Protein AF-A0A6I1HUM1-F1 (afdb_monomer_lite)

Sequence (340 aa):
MNDEQGTPDDSACMDAAPMAGQDLVAQSPRPAIAEVAPMRALSADASNQGGIAAPAARGWQASDKSLIYAFGKIGYDFGTQARMDSFFQLMGPDHSPFNTEQLLDFLAKREAETRMLIWTLNVDLTPVYALEPGEPFSRDTYALLIGALEGQVRGEGDAGYIARVAIPGYLTGKKVRLYSGQVVPVVSVPARAIYYCDVNQIIEGAVKAVAANQAAQQVDKLRIGLRECLNRIYCSVCNLGMWSSDRATNFVAINAAQIVTALTQDLLAGSSGGIRQLAQIAVEKSSFCRVDSDCWDVKLAFFDPENHRRPMRIVCYTIDVSNVMPVTIGEPKSWEANIF

InterPro domains:
  IPR040483 PatG domain [PF18047] (68-171)
  IPR040636 PatG, C-terminal [PF18065] (220-335)

Foldseek 3Di:
DDDDDDDDDDDDDDDDDDDDDDDDDDDDDDDDDDDDDDDDDDDDDDDDDDDPDDPDPPDPDPDPWQKFKAKAAKDWFQQDPVSLVVCPVQLDVVDHCVPLVSVLVSCVVPVVNLVNIQIFGDDPNHGAETEAEDPDPRVLQSVLSSLRSVLCVDDLPDQSHFVMKIFQFTFPVDWGQGPVRDIHTYTHGYNVGIDTDRLPCLLVVLLVLPVVPDDPVLSVLSSVQSSQQLVVLVVPQGDRRRDLQNVQSSVCSVCSSVVSNVCVVVQDPPPPAHGWHWDDKDWAFDPDDDVQWGKIKIKTWTAGPVDNPFFIKIKIWMWTPSDSHIDTDDDIDIDGHNDD

pLDDT: mean 78.12, std 22.89, range [25.55, 98.31]

Secondary structure (DSSP, 8-state):
--------------------------PPPPPPPPP-PPPPPPP---------PPP--TT-------EEEEEEEEEEE--SHHHHHHHHHHH-TT--TTSHHHHHHHHTT-HHHHHHSEEEEEETTEEEEEEEEPTT-HHHHHHHHHHHHHHHHS-TTSTT---EEEEEEEEEEEEEE-TTS-EEEEEEE-TT--EEE-HHHHHHHHHHHHGGGS-HHHHHHHHHHHHHHHHHHHHHH-----SHHHHHHHHHHHHHHHHHHHHHHHHB-GGGS-B-EEEEEEEEE-S---TT--EEEEEEEEE-SS-TTSPEEEEEEEEE-SSSS-EEEEEEEEEEES--

Structure (mmCIF, N/CA/C/O backbone):
data_AF-A0A6I1HUM1-F1
#
_entry.id   AF-A0A6I1HUM1-F1
#
loop_
_atom_site.group_PDB
_atom_site.id
_atom_site.type_symbol
_atom_site.label_atom_id
_atom_site.label_alt_id
_atom_site.label_comp_id
_atom_site.label_asym_id
_atom_site.label_entity_id
_atom_site.label_seq_id
_atom_site.pdbx_PDB_ins_code
_atom_site.Cartn_x
_atom_site.Cartn_y
_atom_site.Cartn_z
_atom_site.occupancy
_atom_site.B_iso_or_equiv
_atom_site.auth_seq_id
_atom_site.auth_comp_id
_atom_site.auth_asym_id
_atom_site.auth_atom_id
_atom_site.pdbx_PDB_model_num
ATOM 1 N N . MET A 1 1 ? 67.224 13.375 22.388 1.00 37.66 1 MET A N 1
ATOM 2 C CA . MET A 1 1 ? 68.062 13.358 23.603 1.00 37.66 1 MET A CA 1
ATOM 3 C C . MET A 1 1 ? 67.464 12.306 24.517 1.00 37.66 1 MET A C 1
ATOM 5 O O . MET A 1 1 ? 66.645 12.644 25.356 1.00 37.66 1 MET A O 1
ATOM 9 N N . ASN A 1 2 ? 67.524 11.045 24.084 1.00 35.34 2 ASN A N 1
ATOM 10 C CA . ASN A 1 2 ? 68.672 10.110 24.142 1.00 35.34 2 ASN A CA 1
ATOM 11 C C . ASN A 1 2 ? 68.628 9.419 25.512 1.00 35.34 2 ASN A C 1
ATOM 13 O O . ASN A 1 2 ? 68.734 10.109 26.520 1.00 35.34 2 ASN A O 1
ATOM 17 N N . ASP A 1 3 ? 68.181 8.162 25.577 1.00 36.75 3 ASP A N 1
ATOM 18 C CA . ASP A 1 3 ? 68.961 6.909 25.372 1.00 36.75 3 ASP A CA 1
ATOM 19 C C . ASP A 1 3 ? 69.268 6.341 26.779 1.00 36.75 3 ASP A C 1
ATOM 21 O O . ASP A 1 3 ? 69.488 7.118 27.699 1.00 36.75 3 ASP A O 1
ATOM 25 N N . GLU A 1 4 ? 69.257 5.049 27.112 1.00 38.19 4 GLU A N 1
ATOM 26 C CA . GLU A 1 4 ? 69.244 3.802 26.348 1.00 38.19 4 GLU A CA 1
ATOM 27 C C . GLU A 1 4 ? 68.968 2.618 27.315 1.00 38.19 4 GLU A C 1
ATOM 29 O O . GLU A 1 4 ? 69.397 2.640 28.465 1.00 38.19 4 GLU A O 1
ATOM 34 N N . GLN A 1 5 ? 68.283 1.597 26.783 1.00 36.09 5 GLN A N 1
ATOM 35 C CA . GLN A 1 5 ? 68.540 0.140 26.861 1.00 36.09 5 GLN A CA 1
ATOM 36 C C . GLN A 1 5 ? 68.641 -0.660 28.179 1.00 36.09 5 GLN A C 1
ATOM 38 O O . GLN A 1 5 ? 69.384 -0.351 29.105 1.00 36.09 5 GLN A O 1
ATOM 43 N N . GLY A 1 6 ? 68.015 -1.849 28.126 1.00 31.94 6 GLY A N 1
ATOM 44 C CA . GLY A 1 6 ? 68.428 -3.032 28.887 1.00 31.94 6 GLY A CA 1
ATOM 45 C C . GLY A 1 6 ? 67.438 -4.209 28.849 1.00 31.94 6 GLY A C 1
ATOM 46 O O . GLY A 1 6 ? 66.691 -4.393 29.802 1.00 31.94 6 GLY A O 1
ATOM 47 N N . THR A 1 7 ? 67.451 -5.020 27.783 1.00 35.38 7 THR A N 1
ATOM 48 C CA . THR A 1 7 ? 66.971 -6.430 27.753 1.00 35.38 7 THR A CA 1
ATOM 49 C C . THR A 1 7 ? 68.170 -7.389 27.809 1.00 35.38 7 THR A C 1
ATOM 51 O O . THR A 1 7 ? 69.259 -6.993 27.387 1.00 35.38 7 THR A O 1
ATOM 54 N N . PRO A 1 8 ? 68.007 -8.616 28.342 1.00 47.59 8 PRO A N 1
ATOM 55 C CA . PRO A 1 8 ? 67.915 -9.831 27.495 1.00 47.59 8 PRO A CA 1
ATOM 56 C C . PRO A 1 8 ? 66.855 -10.837 28.026 1.00 47.59 8 PRO A C 1
ATOM 58 O O . PRO A 1 8 ? 66.554 -10.839 29.215 1.00 47.59 8 PRO A O 1
ATOM 61 N N . ASP A 1 9 ?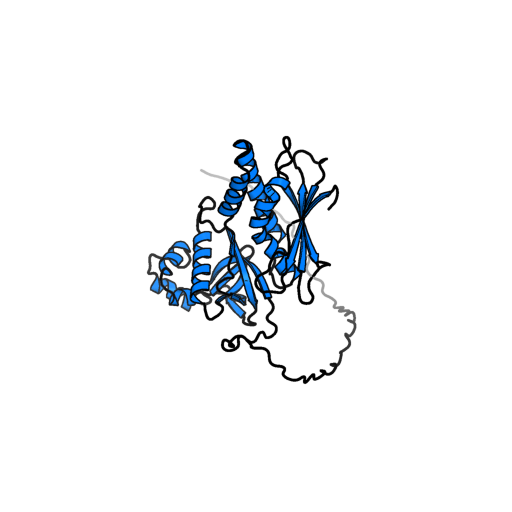 66.045 -11.508 27.200 1.00 33.06 9 ASP A N 1
ATOM 62 C CA . ASP A 1 9 ? 66.277 -12.706 26.354 1.00 33.06 9 ASP A CA 1
ATOM 63 C C . ASP A 1 9 ? 66.455 -14.018 27.155 1.00 33.06 9 ASP A C 1
ATOM 65 O O . ASP A 1 9 ? 67.435 -14.156 27.880 1.00 33.06 9 ASP A O 1
ATOM 69 N N . ASP A 1 10 ? 65.471 -14.936 27.100 1.00 31.27 10 ASP A N 1
ATOM 70 C CA . ASP A 1 10 ? 65.628 -16.261 26.459 1.00 31.27 10 ASP A CA 1
ATOM 71 C C . ASP A 1 10 ? 64.439 -17.237 26.674 1.00 31.27 10 ASP A C 1
ATOM 73 O O . ASP A 1 10 ? 64.007 -17.519 27.791 1.00 31.27 10 ASP A O 1
ATOM 77 N N . SER A 1 11 ? 63.996 -17.805 25.545 1.00 31.62 11 SER A N 1
ATOM 78 C CA . SER A 1 11 ? 63.707 -19.229 25.284 1.00 31.62 11 SER A CA 1
ATOM 79 C C . SER A 1 11 ? 62.694 -20.036 26.126 1.00 31.62 11 SER A C 1
ATOM 81 O O . SER A 1 11 ? 62.975 -20.474 27.238 1.00 31.62 11 SER A O 1
ATOM 83 N N . ALA A 1 12 ? 61.582 -20.425 25.479 1.00 32.66 12 ALA A N 1
ATOM 84 C CA . ALA A 1 12 ? 61.166 -21.836 25.395 1.00 32.66 12 ALA A CA 1
ATOM 85 C C . ALA A 1 12 ? 60.153 -22.052 24.251 1.00 32.66 12 ALA A C 1
ATOM 87 O O . ALA A 1 12 ? 58.967 -21.744 24.358 1.00 32.66 12 ALA A O 1
ATOM 88 N N . CYS A 1 13 ? 60.657 -22.617 23.157 1.00 25.55 13 CYS A N 1
ATOM 89 C CA . CYS A 1 13 ? 59.906 -23.244 22.077 1.00 25.55 13 CYS A CA 1
ATOM 90 C C . CYS A 1 13 ? 59.787 -24.742 22.411 1.00 25.55 13 CYS A C 1
ATOM 92 O O . CYS A 1 13 ? 60.809 -25.353 22.722 1.00 25.55 13 CYS A O 1
ATOM 94 N N . MET A 1 14 ? 58.596 -25.347 22.344 1.00 31.80 14 MET A N 1
ATOM 95 C CA . MET A 1 14 ? 58.479 -26.797 22.149 1.00 31.80 14 MET A CA 1
ATOM 96 C C . MET A 1 14 ? 57.319 -27.148 21.218 1.00 31.80 14 MET A C 1
ATOM 98 O O . MET A 1 14 ? 56.162 -26.799 21.443 1.00 31.80 14 MET A O 1
ATOM 102 N N . ASP A 1 15 ? 57.734 -27.851 20.172 1.00 28.59 15 ASP A N 1
ATOM 103 C CA . ASP A 1 15 ? 57.022 -28.483 19.077 1.00 28.59 15 ASP A CA 1
ATOM 104 C C . ASP A 1 15 ? 55.861 -29.399 19.479 1.00 28.59 15 ASP A C 1
ATOM 106 O O . ASP A 1 15 ? 55.945 -30.157 20.444 1.00 28.59 15 ASP A O 1
ATOM 110 N N . ALA A 1 16 ? 54.851 -29.465 18.607 1.00 30.25 16 ALA A N 1
ATOM 111 C CA . ALA A 1 16 ? 54.170 -30.723 18.310 1.00 30.25 16 ALA A CA 1
ATOM 112 C C . ALA A 1 16 ? 53.575 -30.693 16.890 1.00 30.25 16 ALA A C 1
ATOM 114 O O . ALA A 1 16 ? 52.629 -29.961 16.603 1.00 30.25 16 ALA A O 1
ATOM 115 N N . ALA A 1 17 ? 54.124 -31.529 16.012 1.00 32.84 17 ALA A N 1
ATOM 116 C CA . ALA A 1 17 ? 53.533 -31.951 14.742 1.00 32.84 17 ALA A CA 1
ATOM 117 C C . ALA A 1 17 ? 53.381 -33.497 14.758 1.00 32.84 17 ALA A C 1
ATOM 119 O O . ALA A 1 17 ? 53.735 -34.132 15.750 1.00 32.84 17 ALA A O 1
ATOM 120 N N . PRO A 1 18 ? 52.870 -34.137 13.693 1.00 40.59 18 PRO A N 1
ATOM 121 C CA . PRO A 1 18 ? 51.470 -34.508 13.499 1.00 40.59 18 PRO A CA 1
ATOM 122 C C . PRO A 1 18 ? 51.253 -36.035 13.581 1.00 40.59 18 PRO A C 1
ATOM 124 O O . PRO A 1 18 ? 52.189 -36.810 13.413 1.00 40.59 18 PRO A O 1
ATOM 127 N N . MET A 1 19 ? 50.008 -36.495 13.754 1.00 31.12 19 MET A N 1
ATOM 128 C CA . MET A 1 19 ? 49.654 -37.911 13.564 1.00 31.12 19 MET A CA 1
ATOM 129 C C . MET A 1 19 ? 48.380 -38.049 12.728 1.00 31.12 19 MET A C 1
ATOM 131 O O . MET A 1 19 ? 47.350 -37.446 13.016 1.00 31.12 19 MET A O 1
ATOM 135 N N . ALA A 1 20 ? 48.510 -38.839 11.665 1.00 29.61 20 ALA A N 1
ATOM 136 C CA . ALA A 1 20 ? 47.500 -39.186 10.679 1.00 29.61 20 ALA A CA 1
ATOM 137 C C . ALA A 1 20 ? 46.747 -40.480 11.046 1.00 29.61 20 ALA A C 1
ATOM 139 O O . ALA A 1 20 ? 47.281 -41.335 11.751 1.00 29.61 20 ALA A O 1
ATOM 140 N N . GLY A 1 21 ? 45.556 -40.645 10.453 1.00 27.84 21 GLY A N 1
ATOM 141 C CA . GLY A 1 21 ? 44.756 -41.880 10.417 1.00 27.84 21 GLY A CA 1
ATOM 142 C C . GLY A 1 21 ? 43.505 -41.804 11.306 1.00 27.84 21 GLY A C 1
ATOM 143 O O . GLY A 1 21 ? 43.602 -41.381 12.446 1.00 27.84 21 GLY A O 1
ATOM 144 N N . GLN A 1 22 ? 42.291 -42.176 10.899 1.00 33.12 22 GLN A N 1
ATOM 145 C CA . GLN A 1 22 ? 41.809 -42.936 9.744 1.00 33.12 22 GLN A CA 1
ATOM 146 C C . GLN A 1 22 ? 40.339 -42.568 9.459 1.00 33.12 22 GLN A C 1
ATOM 148 O O . GLN A 1 22 ? 39.583 -42.224 10.368 1.00 33.12 22 GLN A O 1
ATOM 153 N N . ASP A 1 23 ? 39.958 -42.695 8.188 1.00 31.34 23 ASP A N 1
ATOM 154 C CA . ASP A 1 23 ? 38.595 -42.652 7.660 1.00 31.34 23 ASP A CA 1
ATOM 155 C C . ASP A 1 23 ? 37.667 -43.692 8.300 1.00 31.34 23 ASP A C 1
ATOM 157 O O . ASP A 1 23 ? 37.964 -44.883 8.254 1.00 31.34 23 ASP A O 1
ATOM 161 N N . LEU A 1 24 ? 36.482 -43.271 8.757 1.00 32.25 24 LEU A N 1
ATOM 162 C CA . LEU A 1 24 ? 35.293 -44.128 8.831 1.00 32.25 24 LEU A CA 1
ATOM 163 C C . LEU A 1 24 ? 34.036 -43.301 8.530 1.00 32.25 24 LEU A C 1
ATOM 165 O O . LEU A 1 24 ? 33.424 -42.679 9.397 1.00 32.25 24 LEU A O 1
ATOM 169 N N . VAL A 1 25 ? 33.653 -43.316 7.255 1.00 30.48 25 VAL A N 1
ATOM 170 C CA . VAL A 1 25 ? 32.355 -42.860 6.755 1.00 30.48 25 VAL A CA 1
ATOM 171 C C . VAL A 1 25 ? 31.321 -43.953 7.049 1.00 30.48 25 VAL A C 1
ATOM 173 O O . VAL A 1 25 ? 31.338 -45.004 6.414 1.00 30.48 25 VAL A O 1
ATOM 176 N N . ALA A 1 26 ? 30.397 -43.707 7.979 1.00 31.34 26 ALA A N 1
ATOM 177 C CA . ALA A 1 26 ? 29.195 -44.522 8.158 1.00 31.34 26 ALA A CA 1
ATOM 178 C C . ALA A 1 26 ? 27.973 -43.716 7.692 1.00 31.34 26 ALA A C 1
ATOM 180 O O . ALA A 1 26 ? 27.516 -42.793 8.365 1.00 31.34 26 ALA A O 1
ATOM 181 N N . GLN A 1 27 ? 27.481 -44.040 6.495 1.00 34.25 27 GLN A N 1
ATOM 182 C CA . GLN A 1 27 ? 26.267 -43.469 5.911 1.00 34.25 27 GLN A CA 1
ATOM 183 C C . GLN A 1 27 ? 25.037 -44.189 6.476 1.00 34.25 27 GLN A C 1
ATOM 185 O O . GLN A 1 27 ? 24.870 -45.392 6.287 1.00 34.25 27 GLN A O 1
ATOM 190 N N . SER A 1 28 ? 24.159 -43.442 7.142 1.00 36.28 28 SER A N 1
ATOM 191 C CA . SER A 1 28 ? 22.829 -43.910 7.542 1.00 36.28 28 SER A CA 1
ATOM 192 C C . SER A 1 28 ? 21.870 -43.904 6.337 1.00 36.28 28 SER A C 1
ATOM 194 O O . SER A 1 28 ? 21.852 -42.920 5.591 1.00 36.28 28 SER A O 1
ATOM 196 N N . PRO A 1 29 ? 21.040 -44.943 6.129 1.00 35.28 29 PRO A N 1
ATOM 197 C CA . PRO A 1 29 ? 20.129 -44.995 4.988 1.00 35.28 29 PRO A CA 1
ATOM 198 C C . PRO A 1 29 ? 18.909 -44.076 5.176 1.00 35.28 29 PRO A C 1
ATOM 200 O O . PRO A 1 29 ? 18.203 -44.144 6.182 1.00 35.28 29 PRO A O 1
ATOM 203 N N . ARG A 1 30 ? 18.648 -43.224 4.173 1.00 31.55 30 ARG A N 1
ATOM 204 C CA . ARG A 1 30 ? 17.402 -42.450 4.020 1.00 31.55 30 ARG A CA 1
ATOM 205 C C . ARG A 1 30 ? 16.253 -43.361 3.550 1.00 31.55 30 ARG A C 1
ATOM 207 O O . ARG A 1 30 ? 16.484 -44.193 2.674 1.00 31.55 30 ARG A O 1
ATOM 214 N N . PRO A 1 31 ? 15.018 -43.176 4.051 1.00 33.19 31 PRO A N 1
ATOM 215 C CA . PRO A 1 31 ? 13.849 -43.913 3.579 1.00 33.19 31 PRO A CA 1
ATOM 216 C C . PRO A 1 31 ? 13.388 -43.428 2.194 1.00 33.19 31 PRO A C 1
ATOM 218 O O . PRO A 1 31 ? 13.396 -42.231 1.902 1.00 33.19 31 PRO A O 1
ATOM 221 N N . ALA A 1 32 ? 12.989 -44.382 1.350 1.00 31.69 32 ALA A N 1
ATOM 222 C CA . ALA A 1 32 ? 12.491 -44.164 -0.004 1.00 31.69 32 ALA A CA 1
ATOM 223 C C . ALA A 1 32 ? 11.090 -43.525 0.002 1.00 31.69 32 ALA A C 1
ATOM 225 O O . ALA A 1 32 ? 10.186 -43.995 0.691 1.00 31.69 32 ALA A O 1
ATOM 226 N N . ILE A 1 33 ? 10.917 -42.460 -0.786 1.00 33.97 33 ILE A N 1
ATOM 227 C CA . ILE A 1 33 ? 9.630 -41.802 -1.040 1.00 33.97 33 ILE A CA 1
ATOM 228 C C . ILE A 1 33 ? 8.964 -42.515 -2.222 1.00 33.97 33 ILE A C 1
ATOM 230 O O . ILE A 1 33 ? 9.576 -42.669 -3.276 1.00 33.97 33 ILE A O 1
ATOM 234 N N . ALA A 1 34 ? 7.726 -42.964 -2.017 1.00 31.77 34 ALA A N 1
ATOM 235 C CA . ALA A 1 34 ? 6.911 -43.654 -3.009 1.00 31.77 34 ALA A CA 1
ATOM 236 C C . ALA A 1 34 ? 6.429 -42.707 -4.123 1.00 31.77 34 ALA A C 1
ATOM 238 O O . ALA A 1 34 ? 5.965 -41.597 -3.865 1.00 31.77 34 ALA A O 1
ATOM 239 N N . GLU A 1 35 ? 6.524 -43.186 -5.359 1.00 27.30 35 GLU A N 1
ATOM 240 C CA . GLU A 1 35 ? 6.099 -42.528 -6.593 1.00 27.30 35 GLU A CA 1
ATOM 241 C C . GLU A 1 35 ? 4.576 -42.695 -6.777 1.00 27.30 35 GLU A C 1
ATOM 243 O O . GLU A 1 35 ? 4.064 -43.815 -6.806 1.00 27.30 35 GLU A O 1
ATOM 248 N N . VAL A 1 36 ? 3.832 -41.586 -6.862 1.00 32.28 36 VAL A N 1
ATOM 249 C CA . VAL A 1 36 ? 2.374 -41.583 -7.082 1.00 32.28 36 VAL A CA 1
ATOM 250 C C . VAL A 1 36 ? 2.094 -41.336 -8.566 1.00 32.28 36 VAL A C 1
ATOM 252 O O . VAL A 1 36 ? 2.392 -40.266 -9.093 1.00 32.28 36 VAL A O 1
ATOM 255 N N . ALA A 1 37 ? 1.514 -42.333 -9.235 1.00 31.62 37 ALA A N 1
ATOM 256 C CA . ALA A 1 37 ? 1.055 -42.253 -10.622 1.00 31.62 37 ALA A CA 1
ATOM 257 C C . ALA A 1 37 ? -0.212 -41.369 -10.771 1.00 31.62 37 ALA A C 1
ATOM 259 O O . ALA A 1 37 ? -1.001 -41.264 -9.828 1.00 31.62 37 ALA A O 1
ATOM 260 N N . PRO A 1 38 ? -0.447 -40.742 -11.944 1.00 29.78 38 PRO A N 1
ATOM 261 C CA . PRO A 1 38 ? -1.446 -39.686 -12.103 1.00 29.78 38 PRO A CA 1
ATOM 262 C C . PRO A 1 38 ? -2.869 -40.231 -12.282 1.00 29.78 38 PRO A C 1
ATOM 264 O O . PRO A 1 38 ? -3.110 -41.160 -13.056 1.00 29.78 38 PRO A O 1
ATOM 267 N N . MET A 1 39 ? -3.838 -39.598 -11.614 1.00 27.72 39 MET A N 1
ATOM 268 C CA . MET A 1 39 ? -5.262 -39.881 -11.788 1.00 27.72 39 MET A CA 1
ATOM 269 C C . MET A 1 39 ? -5.853 -38.984 -12.889 1.00 27.72 39 MET A C 1
ATOM 271 O O . MET A 1 39 ? -5.669 -37.770 -12.911 1.00 27.72 39 MET A O 1
ATOM 275 N N . ARG A 1 40 ? -6.518 -39.646 -13.837 1.00 26.38 40 ARG A N 1
ATOM 276 C CA . ARG A 1 40 ? -7.121 -39.153 -15.085 1.00 26.38 40 ARG A CA 1
ATOM 277 C C . ARG A 1 40 ? -8.080 -37.967 -14.889 1.00 26.38 40 ARG A C 1
ATOM 279 O O . ARG A 1 40 ? -8.936 -37.999 -14.011 1.00 26.38 40 ARG A O 1
ATOM 286 N N . ALA A 1 41 ? -7.989 -36.992 -15.795 1.00 26.66 41 ALA A N 1
ATOM 287 C CA . ALA A 1 41 ? -8.925 -35.879 -15.933 1.00 26.66 41 ALA A CA 1
ATOM 288 C C . ALA A 1 41 ? -10.320 -36.355 -16.381 1.00 26.66 41 ALA A C 1
ATOM 290 O O . ALA A 1 41 ? -10.444 -37.122 -17.338 1.00 26.66 41 ALA A O 1
ATOM 291 N N . LEU A 1 42 ? -11.360 -35.867 -15.702 1.00 28.92 42 LEU A N 1
ATOM 292 C CA . LEU A 1 42 ? -12.751 -35.958 -16.138 1.00 28.92 42 LEU A CA 1
ATOM 293 C C . LEU A 1 42 ? -13.045 -34.797 -17.094 1.00 28.92 42 LEU A C 1
ATOM 295 O O . LEU A 1 42 ? -12.951 -33.630 -16.721 1.00 28.92 42 LEU A O 1
ATOM 299 N N . SER A 1 43 ? -13.387 -35.138 -18.332 1.00 28.78 43 SER A N 1
ATOM 300 C CA . SER A 1 43 ? -13.935 -34.222 -19.329 1.00 28.78 43 SER A CA 1
ATOM 301 C C . SER A 1 43 ? -15.376 -33.867 -18.959 1.00 28.78 43 SER A C 1
ATOM 303 O O . SER A 1 43 ? -16.194 -34.766 -18.768 1.00 28.78 43 SER A O 1
ATOM 305 N N . ALA A 1 44 ? -15.695 -32.575 -18.895 1.00 32.22 44 ALA A N 1
ATOM 306 C CA . ALA A 1 44 ? -17.067 -32.088 -18.834 1.00 32.22 44 ALA A CA 1
ATOM 307 C C . ALA A 1 44 ? -17.304 -31.128 -20.006 1.00 32.22 44 ALA A C 1
ATOM 309 O O . ALA A 1 44 ? -16.934 -29.957 -19.956 1.00 32.22 44 ALA A O 1
ATOM 310 N N . ASP A 1 45 ? -17.912 -31.661 -21.064 1.00 31.92 45 ASP A N 1
ATOM 311 C CA . ASP A 1 45 ? -18.687 -30.881 -22.023 1.00 31.92 45 ASP A CA 1
ATOM 312 C C . ASP A 1 45 ? -20.025 -30.512 -21.371 1.00 31.92 45 ASP A C 1
ATOM 314 O O . ASP A 1 45 ? -20.755 -31.397 -20.921 1.00 31.92 45 ASP A O 1
ATOM 318 N N . ALA A 1 46 ? -20.376 -29.224 -21.356 1.00 33.53 46 ALA A N 1
ATOM 319 C CA . ALA A 1 46 ? -21.751 -28.778 -21.134 1.00 33.53 46 ALA A CA 1
ATOM 320 C C . ALA A 1 46 ? -22.007 -27.386 -21.741 1.00 33.53 46 ALA A C 1
ATOM 322 O O . ALA A 1 46 ? -21.748 -26.346 -21.144 1.00 33.53 46 ALA A O 1
ATOM 323 N N . SER A 1 47 ? -22.528 -27.413 -22.968 1.00 34.16 47 SER A N 1
ATOM 324 C CA . SER A 1 47 ? -23.673 -26.631 -23.464 1.00 34.16 47 SER A CA 1
ATOM 325 C C . SER A 1 47 ? -23.912 -25.197 -22.949 1.00 34.16 47 SER A C 1
ATOM 327 O O . SER A 1 47 ? -24.523 -24.963 -21.910 1.00 34.16 47 SER A O 1
ATOM 329 N N . ASN A 1 48 ? -23.569 -24.263 -23.831 1.00 37.38 48 ASN A N 1
ATOM 330 C CA . ASN A 1 48 ? -24.263 -23.030 -24.217 1.00 37.38 48 ASN A CA 1
ATOM 331 C C . ASN A 1 48 ? -25.697 -22.810 -23.652 1.00 37.38 48 ASN A C 1
ATOM 333 O O . ASN A 1 48 ? -26.639 -23.479 -24.080 1.00 37.38 48 ASN A O 1
ATOM 337 N N . GLN A 1 49 ? -25.887 -21.789 -22.804 1.00 38.50 49 GLN A N 1
ATOM 338 C CA . GLN A 1 49 ? -27.163 -21.069 -22.654 1.00 38.50 49 GLN A CA 1
ATOM 339 C C . GLN A 1 49 ? -26.913 -19.558 -22.564 1.00 38.50 49 GLN A C 1
ATOM 341 O O . GLN A 1 49 ? -26.080 -19.085 -21.793 1.00 38.50 49 GLN A O 1
ATOM 346 N N . GLY A 1 50 ? -27.620 -18.820 -23.423 1.00 39.75 50 GLY A N 1
ATOM 347 C CA . GLY A 1 50 ? -27.432 -17.401 -23.689 1.00 39.75 50 GLY A CA 1
ATOM 348 C C . GLY A 1 50 ? -27.799 -16.489 -22.521 1.00 39.75 50 GLY A C 1
ATOM 349 O O . GLY A 1 50 ? -28.960 -16.379 -22.140 1.00 39.75 50 GLY A O 1
ATOM 350 N N . GLY A 1 51 ? -26.798 -15.758 -22.039 1.00 34.22 51 GLY A N 1
ATOM 351 C CA . GLY A 1 51 ? -26.954 -14.466 -21.381 1.00 34.22 51 GLY A CA 1
ATOM 352 C C . GLY A 1 51 ? -26.306 -13.390 -22.251 1.00 34.22 51 GLY A C 1
ATOM 353 O O . GLY A 1 51 ? -25.329 -13.661 -22.950 1.00 34.22 51 GLY A O 1
ATOM 354 N N . ILE A 1 52 ? -26.848 -12.171 -22.237 1.00 36.00 52 ILE A N 1
ATOM 355 C CA . ILE A 1 52 ? -26.227 -11.011 -22.887 1.00 36.00 52 ILE A CA 1
ATOM 356 C C . ILE A 1 52 ? -24.906 -10.735 -22.154 1.00 36.00 52 ILE A C 1
ATOM 358 O O . ILE A 1 52 ? -24.890 -10.108 -21.097 1.00 36.00 52 ILE A O 1
ATOM 362 N N . ALA A 1 53 ? -23.802 -11.259 -22.682 1.00 42.19 53 ALA A N 1
ATOM 363 C CA . ALA A 1 53 ? -22.468 -10.958 -22.192 1.00 42.19 53 ALA A CA 1
ATOM 364 C C . ALA A 1 53 ? -22.118 -9.510 -22.559 1.00 42.19 53 ALA A C 1
ATOM 366 O O . ALA A 1 53 ? -22.339 -9.075 -23.692 1.00 42.19 53 ALA A O 1
ATOM 367 N N . ALA A 1 54 ? -21.558 -8.770 -21.597 1.00 38.59 54 ALA A N 1
ATOM 368 C CA . ALA A 1 54 ? -20.906 -7.492 -21.860 1.00 38.59 54 ALA A CA 1
ATOM 369 C C . ALA A 1 54 ? -19.934 -7.650 -23.046 1.00 38.59 54 ALA A C 1
ATOM 371 O O . ALA A 1 54 ? -19.318 -8.715 -23.168 1.00 38.59 54 ALA A O 1
ATOM 372 N N . PRO A 1 55 ? -19.792 -6.643 -23.930 1.00 37.88 55 PRO A N 1
ATOM 373 C CA . PRO A 1 55 ? -18.933 -6.774 -25.096 1.00 37.88 55 PRO A CA 1
ATOM 374 C C . PRO A 1 55 ? -17.533 -7.140 -24.616 1.00 37.88 55 PRO A C 1
ATOM 376 O O . PRO A 1 55 ? -16.911 -6.398 -23.855 1.00 37.88 55 PRO A O 1
ATOM 379 N N . ALA A 1 56 ? -17.080 -8.326 -25.022 1.00 41.38 56 ALA A N 1
ATOM 380 C CA . ALA A 1 56 ? -15.774 -8.843 -24.681 1.00 41.38 56 ALA A CA 1
ATOM 381 C C . ALA A 1 56 ? -14.722 -7.862 -25.209 1.00 41.38 56 ALA A C 1
ATOM 383 O O . ALA A 1 56 ? -14.390 -7.854 -26.397 1.00 41.38 56 ALA A O 1
ATOM 384 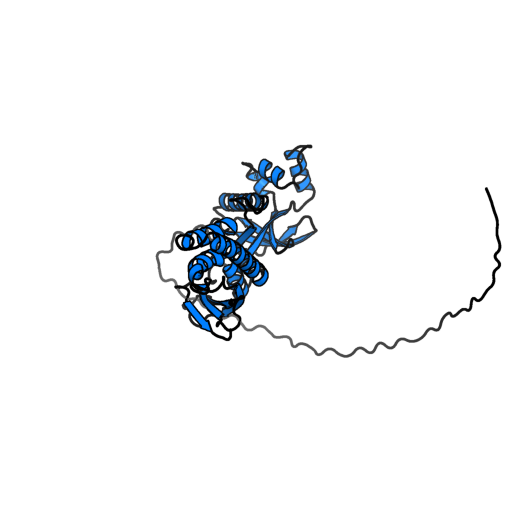N N . ALA A 1 57 ? -14.194 -7.021 -24.318 1.00 38.94 57 ALA A N 1
ATOM 385 C CA . ALA A 1 57 ? -12.884 -6.432 -24.515 1.00 38.94 57 ALA A CA 1
ATOM 386 C C . ALA A 1 57 ? -11.947 -7.596 -24.854 1.00 38.94 57 ALA A C 1
ATOM 388 O O . ALA A 1 57 ? -11.983 -8.620 -24.167 1.00 38.94 57 ALA A O 1
ATOM 389 N N . ARG A 1 58 ? -11.199 -7.478 -25.963 1.00 38.06 58 ARG A N 1
ATOM 390 C CA . ARG A 1 58 ? -10.324 -8.544 -26.475 1.00 38.06 58 ARG A CA 1
ATOM 391 C C . ARG A 1 58 ? -9.614 -9.231 -25.312 1.00 38.06 58 ARG A C 1
ATOM 393 O O . ARG A 1 58 ? -8.872 -8.590 -24.575 1.00 38.06 58 ARG A O 1
ATOM 400 N N . GLY A 1 59 ? -9.949 -10.512 -25.174 1.00 34.28 59 GLY A N 1
ATOM 401 C CA . GLY A 1 59 ? -9.798 -11.361 -24.000 1.00 34.28 59 GLY A CA 1
ATOM 402 C C . GLY A 1 59 ? -8.591 -11.074 -23.124 1.00 34.28 59 GLY A C 1
ATOM 403 O O . GLY A 1 59 ? -7.505 -11.596 -23.361 1.00 34.28 59 GLY A O 1
ATOM 404 N N . TRP A 1 60 ? -8.832 -10.385 -22.013 1.00 31.12 60 TRP A N 1
ATOM 405 C CA . TRP A 1 60 ? -8.146 -10.737 -20.779 1.00 31.12 60 TRP A CA 1
ATOM 406 C C . TRP A 1 60 ? -8.764 -12.058 -20.314 1.00 31.12 60 TRP A C 1
ATOM 408 O O . TRP A 1 60 ? -9.759 -12.086 -19.597 1.00 31.12 60 TRP A O 1
ATOM 418 N N . GLN A 1 61 ? -8.239 -13.172 -20.827 1.00 33.97 61 GLN A N 1
ATOM 419 C CA . GLN A 1 61 ? -8.613 -14.491 -20.335 1.00 33.97 61 GLN A CA 1
ATOM 420 C C . GLN A 1 61 ? -8.103 -14.600 -18.896 1.00 33.97 61 GLN A C 1
ATOM 422 O O . GLN A 1 61 ? -6.900 -14.520 -18.636 1.00 33.97 61 GLN A O 1
ATOM 427 N N . ALA A 1 62 ? -9.036 -14.714 -17.954 1.00 39.97 62 ALA A N 1
ATOM 428 C CA . ALA A 1 62 ? -8.769 -15.029 -16.560 1.00 39.97 62 ALA A CA 1
ATOM 429 C C . ALA A 1 62 ? -8.325 -16.498 -16.454 1.00 39.97 62 ALA A C 1
ATOM 431 O O . ALA A 1 62 ? -9.076 -17.359 -16.022 1.00 39.97 62 ALA A O 1
ATOM 432 N N . SER A 1 63 ? -7.117 -16.804 -16.923 1.00 41.88 63 SER A N 1
ATOM 433 C CA . SER A 1 63 ? -6.434 -18.052 -16.590 1.00 41.88 63 SER A CA 1
ATOM 434 C C . SER A 1 63 ? -5.844 -17.902 -15.188 1.00 41.88 63 SER A C 1
ATOM 436 O O . SER A 1 63 ? -4.909 -17.117 -15.054 1.00 41.88 63 SER A O 1
ATOM 438 N N . ASP A 1 64 ? -6.398 -18.569 -14.170 1.00 46.22 64 ASP A N 1
ATOM 439 C CA . ASP A 1 64 ? -5.802 -18.816 -12.837 1.00 46.22 64 ASP A CA 1
ATOM 440 C C . ASP A 1 64 ? -4.779 -17.770 -12.340 1.00 46.22 64 ASP A C 1
ATOM 442 O O . ASP A 1 64 ? -3.649 -18.092 -11.966 1.00 46.22 64 ASP A O 1
ATOM 446 N N . LYS A 1 65 ? -5.127 -16.477 -12.376 1.00 58.19 65 LYS A N 1
ATOM 447 C CA . LYS A 1 65 ? -4.191 -15.424 -11.971 1.00 58.19 65 LYS A CA 1
ATOM 448 C C . LYS A 1 65 ? -4.168 -15.369 -10.451 1.00 58.19 65 LYS A C 1
ATOM 450 O O . LYS A 1 65 ? -5.125 -14.899 -9.840 1.00 58.19 65 LYS A O 1
ATOM 455 N N . SER A 1 66 ? -3.059 -15.798 -9.853 1.00 86.44 66 SER A N 1
ATOM 456 C CA . SER A 1 66 ? -2.782 -15.601 -8.430 1.00 86.44 66 SER A CA 1
ATOM 457 C C . SER A 1 66 ? -2.876 -14.109 -8.091 1.00 86.44 66 SER A C 1
ATOM 459 O O . SER A 1 66 ? -2.033 -13.306 -8.509 1.00 86.44 66 SER A O 1
ATOM 461 N N . LEU A 1 67 ? -3.946 -13.746 -7.383 1.00 93.88 67 LEU A N 1
ATOM 462 C CA . LEU A 1 67 ? -4.204 -12.393 -6.902 1.00 93.88 67 LEU A CA 1
ATOM 463 C C . LEU A 1 67 ? -3.106 -11.966 -5.934 1.00 93.88 67 LEU A C 1
ATOM 465 O O . LEU A 1 67 ? -2.706 -12.744 -5.068 1.00 93.88 67 LEU A O 1
ATOM 469 N N . ILE A 1 68 ? -2.688 -10.710 -6.047 1.00 94.06 68 ILE A N 1
ATOM 470 C CA . ILE A 1 68 ? -1.793 -10.053 -5.101 1.00 94.06 68 ILE A CA 1
ATOM 471 C C . ILE A 1 68 ? -2.517 -8.874 -4.469 1.00 94.06 68 ILE A C 1
ATOM 473 O O . ILE A 1 68 ? -3.191 -8.114 -5.161 1.00 94.06 68 ILE A O 1
ATOM 477 N N . TYR A 1 69 ? -2.327 -8.702 -3.166 1.00 94.50 69 TYR A N 1
ATOM 478 C CA . TYR A 1 69 ? -2.593 -7.448 -2.473 1.00 94.50 69 TYR A CA 1
ATOM 479 C C . TYR A 1 69 ? -1.429 -7.170 -1.526 1.00 94.50 69 TYR A C 1
ATOM 481 O O . TYR A 1 69 ? -1.387 -7.696 -0.414 1.00 94.50 69 TYR A O 1
ATOM 489 N N . ALA A 1 70 ? -0.449 -6.401 -1.994 1.00 92.88 70 ALA A N 1
ATOM 490 C CA . ALA A 1 70 ? 0.791 -6.139 -1.271 1.00 92.88 70 ALA A CA 1
ATOM 491 C C . ALA A 1 70 ? 0.866 -4.684 -0.798 1.00 92.88 70 ALA A C 1
ATOM 493 O O . ALA A 1 70 ? 0.294 -3.789 -1.417 1.00 92.88 70 ALA A O 1
ATOM 494 N N . PHE A 1 71 ? 1.587 -4.446 0.294 1.00 90.00 71 PHE A N 1
ATOM 495 C CA . PHE A 1 71 ? 1.752 -3.123 0.889 1.00 90.00 71 PHE A CA 1
ATOM 496 C C . PHE A 1 71 ? 3.235 -2.783 1.011 1.00 90.00 71 PHE A C 1
ATOM 498 O O . PHE A 1 71 ? 4.023 -3.637 1.400 1.00 90.00 71 PHE A O 1
ATOM 505 N N . GLY A 1 72 ? 3.640 -1.558 0.679 1.00 92.62 72 GLY A N 1
ATOM 506 C CA . GLY A 1 72 ? 5.061 -1.206 0.674 1.00 92.62 72 GLY A CA 1
ATOM 507 C C . GLY A 1 72 ? 5.341 0.209 0.190 1.00 92.62 72 GLY A C 1
ATOM 508 O O . GLY A 1 72 ? 4.480 1.081 0.266 1.00 92.62 72 GLY A O 1
ATOM 509 N N . LYS A 1 73 ? 6.565 0.441 -0.284 1.00 94.94 73 LYS A N 1
ATOM 510 C CA . LYS A 1 73 ? 6.995 1.698 -0.907 1.00 94.94 73 LYS A CA 1
ATOM 511 C C . LYS A 1 73 ? 7.302 1.485 -2.383 1.00 94.94 73 LYS A C 1
ATOM 513 O O . LYS A 1 73 ? 7.883 0.464 -2.746 1.00 94.94 73 LYS A O 1
ATOM 518 N N . ILE A 1 74 ? 6.948 2.454 -3.218 1.00 96.69 74 ILE A N 1
ATOM 519 C CA . ILE A 1 74 ? 7.345 2.477 -4.624 1.00 96.69 74 ILE A CA 1
ATOM 520 C C . ILE A 1 74 ? 8.834 2.790 -4.731 1.00 96.69 74 ILE A C 1
ATOM 522 O O . ILE A 1 74 ? 9.350 3.675 -4.049 1.00 96.69 74 ILE A O 1
ATOM 526 N N . GLY A 1 75 ? 9.517 2.056 -5.595 1.00 97.06 75 GLY A N 1
ATOM 527 C CA . GLY A 1 75 ? 10.867 2.346 -6.043 1.00 97.06 75 GLY A CA 1
ATOM 528 C C . GLY A 1 75 ? 10.981 2.199 -7.554 1.00 97.06 75 GLY A C 1
ATOM 529 O O . GLY A 1 75 ? 10.004 1.926 -8.258 1.00 97.06 75 GLY A O 1
ATOM 530 N N . TYR A 1 76 ? 12.199 2.374 -8.042 1.00 97.75 76 TYR A N 1
ATOM 531 C CA . TYR A 1 76 ? 12.556 2.152 -9.431 1.00 97.75 76 TYR A CA 1
ATOM 532 C C . TYR A 1 76 ? 13.921 1.470 -9.508 1.00 97.75 76 TYR A C 1
ATOM 534 O O . TYR A 1 76 ? 14.741 1.572 -8.597 1.00 97.75 76 TYR A O 1
ATOM 542 N N . ASP A 1 77 ? 14.160 0.783 -10.616 1.00 98.25 77 ASP A N 1
ATOM 543 C CA . ASP A 1 77 ? 15.421 0.126 -10.929 1.00 98.25 77 ASP A CA 1
ATOM 544 C C . ASP A 1 77 ? 15.703 0.229 -12.439 1.00 98.25 77 ASP A C 1
ATOM 546 O O . ASP A 1 77 ? 14.790 0.227 -13.275 1.00 98.25 77 ASP A O 1
ATOM 550 N N . PHE A 1 78 ? 16.979 0.346 -12.811 1.00 97.75 78 PHE A N 1
ATOM 551 C CA . PHE A 1 78 ? 17.392 0.491 -14.213 1.00 97.75 78 PHE A CA 1
ATOM 552 C C . PHE A 1 78 ? 17.553 -0.856 -14.934 1.00 97.75 78 PHE A C 1
ATOM 554 O O . PHE A 1 78 ? 17.607 -0.907 -16.164 1.00 97.75 78 PHE A O 1
ATOM 561 N N . GLY A 1 79 ? 17.667 -1.959 -14.196 1.00 97.25 79 GLY A N 1
ATOM 562 C CA . GLY A 1 79 ? 17.879 -3.326 -14.673 1.00 97.25 79 GLY A CA 1
ATOM 563 C C . GLY A 1 79 ? 19.264 -3.586 -15.267 1.00 97.25 79 GLY A C 1
ATOM 564 O O . GLY A 1 79 ? 19.845 -4.643 -15.049 1.00 97.25 79 GLY A O 1
ATOM 565 N N . THR A 1 80 ? 19.811 -2.635 -16.027 1.00 97.12 80 THR A N 1
ATOM 566 C CA . THR A 1 80 ? 21.064 -2.779 -16.780 1.00 97.12 80 THR A CA 1
ATOM 567 C C . THR A 1 80 ? 21.887 -1.496 -16.746 1.00 97.12 80 THR A C 1
ATOM 569 O O . THR A 1 80 ? 21.323 -0.402 -16.708 1.00 97.12 80 THR A O 1
ATOM 572 N N . GLN A 1 81 ? 23.212 -1.638 -16.859 1.00 96.81 81 GLN A N 1
ATOM 573 C CA . GLN A 1 81 ? 24.142 -0.512 -16.998 1.00 96.81 81 GLN A CA 1
ATOM 574 C C . GLN A 1 81 ? 23.767 0.392 -18.181 1.00 96.81 81 GLN A C 1
ATOM 576 O O . GLN A 1 81 ? 23.639 1.595 -18.015 1.00 96.81 81 GLN A O 1
ATOM 581 N N . ALA A 1 82 ? 23.486 -0.187 -19.353 1.00 97.06 82 ALA A N 1
ATOM 582 C CA . ALA A 1 82 ? 23.163 0.584 -20.556 1.00 97.06 82 ALA A CA 1
ATOM 583 C C . ALA A 1 82 ? 21.915 1.473 -20.389 1.00 97.06 82 ALA A C 1
ATOM 585 O O . ALA A 1 82 ? 21.875 2.604 -20.878 1.00 97.06 82 ALA A O 1
ATOM 586 N N . ARG A 1 83 ? 20.889 0.981 -19.680 1.00 96.69 83 ARG A N 1
ATOM 587 C CA . ARG A 1 83 ? 19.702 1.789 -19.380 1.00 96.69 83 ARG A CA 1
ATOM 588 C C . ARG A 1 83 ? 20.036 2.925 -18.418 1.00 96.69 83 ARG A C 1
ATOM 590 O O . ARG A 1 83 ? 19.594 4.042 -18.649 1.00 96.69 83 ARG A O 1
ATOM 597 N N . MET A 1 84 ? 20.821 2.652 -17.381 1.00 96.50 84 MET A N 1
ATOM 598 C CA . MET A 1 84 ? 21.278 3.667 -16.431 1.00 96.50 84 MET A CA 1
ATOM 599 C C . MET A 1 84 ? 22.113 4.761 -17.119 1.00 96.50 84 MET A C 1
ATOM 601 O O . MET A 1 84 ? 21.845 5.943 -16.927 1.00 96.50 84 MET A O 1
ATOM 605 N N . ASP A 1 85 ? 23.050 4.381 -17.991 1.00 96.69 85 ASP A N 1
ATOM 606 C CA . ASP A 1 85 ? 23.865 5.317 -18.777 1.00 96.69 85 ASP A CA 1
ATOM 607 C C . ASP A 1 85 ? 22.997 6.206 -19.680 1.00 96.69 85 ASP A C 1
ATOM 609 O O . ASP A 1 85 ? 23.271 7.396 -19.837 1.00 96.69 85 ASP A O 1
ATOM 613 N N . SER A 1 86 ? 21.905 5.657 -20.226 1.00 96.06 86 SER A N 1
ATOM 614 C CA . SER A 1 86 ? 20.939 6.432 -21.016 1.00 96.06 86 SER A CA 1
ATOM 615 C C . SER A 1 86 ? 20.280 7.535 -20.177 1.00 96.06 86 SER A C 1
ATOM 617 O O . SER A 1 86 ? 20.128 8.654 -20.659 1.00 96.06 86 SER A O 1
ATOM 619 N N . PHE A 1 87 ? 19.935 7.261 -18.913 1.00 96.81 87 PHE A N 1
ATOM 620 C CA . PHE A 1 87 ? 19.401 8.288 -18.011 1.00 96.81 87 PHE A CA 1
ATOM 621 C C . PHE A 1 87 ? 20.437 9.375 -17.709 1.00 96.81 87 PHE A C 1
ATOM 623 O O . PHE A 1 87 ? 20.104 10.553 -17.803 1.00 96.81 87 PHE A O 1
ATOM 630 N N . PHE A 1 88 ? 21.696 9.012 -17.439 1.00 96.25 88 PHE A N 1
ATOM 631 C CA . PHE A 1 88 ? 22.769 9.999 -17.260 1.00 96.25 88 PHE A CA 1
ATOM 632 C C . PHE A 1 88 ? 22.943 10.904 -18.488 1.00 96.25 88 PHE A C 1
ATOM 634 O O . PHE A 1 88 ? 23.043 12.122 -18.354 1.00 96.25 88 PHE A O 1
ATOM 641 N N . GLN A 1 89 ? 22.928 10.333 -19.696 1.00 95.56 89 GLN A N 1
ATOM 642 C CA . GLN A 1 89 ? 23.046 11.110 -20.934 1.00 95.56 89 GLN A CA 1
ATOM 643 C C . GLN A 1 89 ? 21.861 12.058 -21.153 1.00 95.56 89 GLN A C 1
ATOM 645 O O . GLN A 1 89 ? 22.056 13.186 -21.601 1.00 95.56 89 GLN A O 1
ATOM 650 N N . LEU A 1 90 ? 20.639 11.617 -20.841 1.00 95.12 90 LEU A N 1
ATOM 651 C CA . LEU A 1 90 ? 19.426 12.409 -21.054 1.00 95.12 90 LEU A CA 1
ATOM 652 C C . LEU A 1 90 ? 19.208 13.490 -19.986 1.00 95.12 90 LEU A C 1
ATOM 654 O O . LEU A 1 90 ? 18.633 14.534 -20.301 1.00 95.12 90 LEU A O 1
ATOM 658 N N . MET A 1 91 ? 19.628 13.245 -18.741 1.00 95.31 91 MET A N 1
ATOM 659 C CA . MET A 1 91 ? 19.501 14.196 -17.626 1.00 95.31 91 MET A CA 1
ATOM 660 C C . MET A 1 91 ? 20.617 15.254 -17.626 1.00 95.31 91 MET A C 1
ATOM 662 O O . MET A 1 91 ? 20.430 16.353 -17.102 1.00 95.31 91 MET A O 1
ATOM 666 N N . GLY A 1 92 ? 21.750 14.963 -18.269 1.00 93.94 92 GLY A N 1
ATOM 667 C CA . GLY A 1 92 ? 22.901 15.858 -18.336 1.00 93.94 92 GLY A CA 1
ATOM 668 C C . GLY A 1 92 ? 23.846 15.712 -17.134 1.00 93.94 92 GLY A C 1
ATOM 669 O O . GLY A 1 92 ? 23.521 15.039 -16.159 1.00 93.94 92 GLY A O 1
ATOM 670 N N . PRO A 1 93 ? 25.036 16.333 -17.198 1.00 92.06 93 PRO A N 1
ATOM 671 C CA . PRO A 1 93 ? 26.138 16.066 -16.267 1.00 92.06 93 PRO A CA 1
ATOM 672 C C . PRO A 1 93 ? 25.889 16.541 -14.827 1.00 92.06 93 PRO A C 1
ATOM 674 O O . PRO A 1 93 ? 26.487 15.994 -13.905 1.00 92.06 93 PRO A O 1
ATOM 677 N N . ASP A 1 94 ? 25.012 17.529 -14.633 1.00 93.44 94 ASP A N 1
ATOM 678 C CA . ASP A 1 94 ? 24.729 18.127 -13.319 1.00 93.44 94 ASP A CA 1
ATOM 679 C C . ASP A 1 94 ? 23.582 17.427 -12.566 1.00 93.44 94 ASP A C 1
ATOM 681 O O . ASP A 1 94 ? 23.263 17.792 -11.433 1.00 93.44 94 ASP A O 1
ATOM 685 N N . HIS A 1 95 ? 22.960 16.413 -13.178 1.00 93.94 95 HIS A N 1
ATOM 686 C CA . HIS A 1 95 ? 21.839 15.678 -12.604 1.00 93.94 95 HIS A CA 1
ATOM 687 C C . HIS A 1 95 ? 22.181 14.198 -12.417 1.00 93.94 95 HIS A C 1
ATOM 689 O O . HIS A 1 95 ? 22.878 13.580 -13.219 1.00 93.94 95 HIS A O 1
ATOM 695 N N . SER A 1 96 ? 21.643 13.606 -11.355 1.00 94.88 96 SER A N 1
ATOM 696 C CA . SER A 1 96 ? 21.818 12.200 -11.019 1.00 94.88 96 SER A CA 1
ATOM 697 C C . SER A 1 96 ? 20.472 11.478 -11.044 1.00 94.88 96 SER A C 1
ATOM 699 O O . SER A 1 96 ? 19.571 11.862 -10.297 1.00 94.88 96 SER A O 1
ATOM 701 N N . PRO A 1 97 ? 20.332 10.380 -11.809 1.00 95.69 97 PRO A N 1
ATOM 702 C CA . PRO A 1 97 ? 19.122 9.566 -11.806 1.00 95.69 97 PRO A CA 1
ATOM 703 C C . PRO A 1 97 ? 18.929 8.789 -10.496 1.00 95.69 97 PRO A C 1
ATOM 705 O O . PRO A 1 97 ? 17.882 8.184 -10.314 1.00 95.69 97 PRO A O 1
ATOM 708 N N . PHE A 1 98 ? 19.915 8.794 -9.588 1.00 95.62 98 PHE A N 1
ATOM 709 C CA . PHE A 1 98 ? 19.791 8.251 -8.230 1.00 95.62 98 PHE A CA 1
ATOM 710 C C . PHE A 1 98 ? 19.214 9.257 -7.232 1.00 95.62 98 PHE A C 1
ATOM 712 O O . PHE A 1 98 ? 18.767 8.868 -6.153 1.00 95.62 98 PHE A O 1
ATOM 719 N N . ASN A 1 99 ? 19.238 10.551 -7.564 1.00 96.50 99 ASN A N 1
ATOM 720 C CA . ASN A 1 99 ? 18.494 11.543 -6.809 1.00 96.50 99 ASN A CA 1
ATOM 721 C C . ASN A 1 99 ? 17.040 11.489 -7.287 1.00 96.50 99 ASN A C 1
ATOM 723 O O . ASN A 1 99 ? 16.723 11.895 -8.403 1.00 96.50 99 ASN A O 1
ATOM 727 N N . THR A 1 100 ? 16.161 10.969 -6.433 1.00 95.56 100 THR A N 1
ATOM 728 C CA . THR A 1 100 ? 14.753 10.761 -6.778 1.00 95.56 100 THR A CA 1
ATOM 729 C C . THR A 1 100 ? 14.037 12.057 -7.153 1.00 95.56 100 THR A C 1
ATOM 731 O O . THR A 1 100 ? 13.237 12.027 -8.078 1.00 95.56 100 THR A O 1
ATOM 734 N N . GLU A 1 101 ? 14.331 13.189 -6.507 1.00 95.12 101 GLU A N 1
ATOM 735 C CA . GLU A 1 101 ? 13.711 14.478 -6.856 1.00 95.12 101 GLU A CA 1
ATOM 736 C C . GLU A 1 101 ? 14.113 14.911 -8.271 1.00 95.12 101 GLU A C 1
ATOM 738 O O . GLU A 1 101 ? 13.255 15.202 -9.099 1.00 95.12 101 GLU A O 1
ATOM 743 N N . GLN A 1 102 ? 15.408 14.835 -8.594 1.00 95.94 102 GLN A N 1
ATOM 744 C CA . GLN A 1 102 ? 15.907 15.169 -9.933 1.00 95.94 102 GLN A CA 1
ATOM 745 C C . GLN A 1 102 ? 15.367 14.218 -11.008 1.00 95.94 102 GLN A C 1
ATOM 747 O O . GLN A 1 102 ? 15.069 14.640 -12.127 1.00 95.94 102 GLN A O 1
ATOM 752 N N . LEU A 1 103 ? 15.231 12.927 -10.685 1.00 96.62 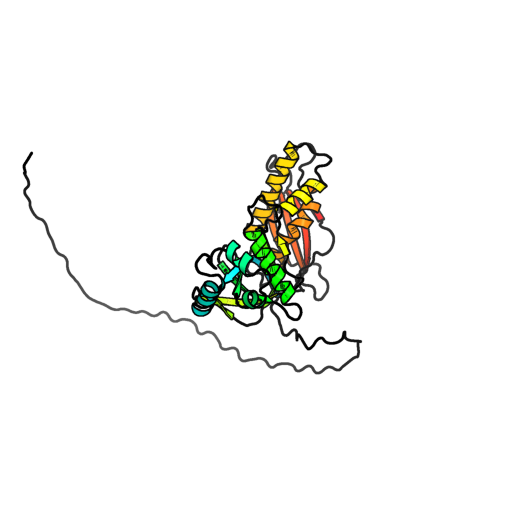103 LEU A N 1
ATOM 753 C CA . LEU A 1 103 ? 14.620 11.956 -11.586 1.00 96.62 103 LEU A CA 1
ATOM 754 C C . LEU A 1 103 ? 13.136 12.270 -11.815 1.00 96.62 103 LEU A C 1
ATOM 756 O O . LEU A 1 103 ? 12.685 12.226 -12.954 1.00 96.62 103 LEU A O 1
ATOM 760 N N . LEU A 1 104 ? 12.378 12.596 -10.767 1.00 95.75 104 LEU A N 1
ATOM 761 C CA . LEU A 1 104 ? 10.962 12.955 -10.875 1.00 95.75 104 LEU A CA 1
ATOM 762 C C . LEU A 1 104 ? 10.761 14.205 -11.740 1.00 95.75 104 LEU A C 1
ATOM 764 O O . LEU A 1 104 ? 9.942 14.177 -12.661 1.00 95.75 104 LEU A O 1
ATOM 768 N N . ASP A 1 105 ? 11.573 15.242 -11.530 1.00 94.38 105 ASP A N 1
ATOM 769 C CA . ASP A 1 105 ? 11.574 16.450 -12.363 1.00 94.38 105 ASP A CA 1
ATOM 770 C C . ASP A 1 105 ? 11.871 16.129 -13.834 1.00 94.38 105 ASP A C 1
ATOM 772 O O . ASP A 1 105 ? 11.232 16.660 -14.745 1.00 94.38 105 ASP A O 1
ATOM 776 N N . PHE A 1 106 ? 12.811 15.214 -14.087 1.00 94.38 106 PHE A N 1
ATOM 777 C CA . PHE A 1 106 ? 13.128 14.749 -15.434 1.00 94.38 106 PHE A CA 1
ATOM 778 C C . PHE A 1 106 ? 11.980 13.955 -16.075 1.00 94.38 106 PHE A C 1
ATOM 780 O O . PHE A 1 106 ? 11.689 14.138 -17.261 1.00 94.38 106 PHE A O 1
ATOM 787 N N . LEU A 1 107 ? 11.325 13.078 -15.310 1.00 94.75 107 LEU A N 1
ATOM 788 C CA . LEU A 1 107 ? 10.206 12.253 -15.771 1.00 94.75 107 LEU A CA 1
ATOM 789 C C . LEU A 1 107 ? 8.931 13.071 -16.016 1.00 94.75 107 LEU A C 1
ATOM 791 O O . LEU A 1 107 ? 8.028 12.597 -16.716 1.00 94.75 107 LEU A O 1
ATOM 795 N N . ALA A 1 108 ? 8.843 14.294 -15.488 1.00 87.44 108 ALA A N 1
ATOM 796 C CA . ALA A 1 108 ? 7.701 15.170 -15.687 1.00 87.44 108 ALA A CA 1
ATOM 797 C C . ALA A 1 108 ? 7.423 15.364 -17.191 1.00 87.44 108 ALA A C 1
ATOM 799 O O . ALA A 1 108 ? 8.186 15.990 -17.926 1.00 87.44 108 ALA A O 1
ATOM 800 N N . LYS A 1 109 ? 6.279 14.834 -17.650 1.00 77.31 109 LYS A N 1
ATOM 801 C CA . LYS A 1 109 ? 5.806 14.858 -19.053 1.00 77.31 109 LYS A CA 1
ATOM 802 C C . LYS A 1 109 ? 6.600 13.966 -20.030 1.00 77.31 109 LYS A C 1
ATOM 804 O O . LYS A 1 109 ? 6.434 14.117 -21.241 1.00 77.31 109 LYS A O 1
ATOM 809 N N . ARG A 1 110 ? 7.398 13.013 -19.535 1.00 89.12 110 ARG A N 1
ATOM 810 C CA . ARG A 1 110 ? 8.239 12.098 -20.331 1.00 89.12 110 ARG A CA 1
ATOM 811 C C . ARG A 1 110 ? 7.808 10.635 -20.206 1.00 89.12 110 ARG A C 1
ATOM 813 O O . ARG A 1 110 ? 8.433 9.825 -19.529 1.00 89.12 110 ARG A O 1
ATOM 820 N N . GLU A 1 111 ? 6.713 10.288 -20.884 1.00 87.25 111 GLU A N 1
ATOM 821 C CA . GLU A 1 111 ? 6.089 8.960 -20.769 1.00 87.25 111 GLU A CA 1
ATOM 822 C C . GLU A 1 111 ? 6.985 7.807 -21.257 1.00 87.25 111 GLU A C 1
ATOM 824 O O . GLU A 1 111 ? 6.914 6.702 -20.716 1.00 87.25 111 GLU A O 1
ATOM 829 N N . ALA A 1 112 ? 7.820 8.034 -22.274 1.00 90.94 112 ALA A N 1
ATOM 830 C CA . ALA A 1 112 ? 8.695 6.990 -22.805 1.00 90.94 112 ALA A CA 1
ATOM 831 C C . ALA A 1 112 ? 9.744 6.575 -21.764 1.00 90.94 112 ALA A C 1
ATOM 833 O O . ALA A 1 112 ? 9.927 5.389 -21.501 1.00 90.94 112 ALA A O 1
ATOM 834 N N . GLU A 1 113 ? 10.361 7.549 -21.110 1.00 94.25 113 GLU A N 1
ATOM 835 C CA . GLU A 1 113 ? 11.367 7.367 -20.074 1.00 94.25 113 GLU A CA 1
ATOM 836 C C . GLU A 1 113 ? 10.758 6.746 -18.810 1.00 94.25 113 GLU A C 1
ATOM 838 O O . GLU A 1 113 ? 11.344 5.835 -18.226 1.00 94.25 113 GLU A O 1
ATOM 843 N N . THR A 1 114 ? 9.531 7.135 -18.441 1.00 93.69 114 THR A N 1
ATOM 844 C CA . THR A 1 114 ? 8.769 6.488 -17.359 1.00 93.69 114 THR A CA 1
ATOM 845 C C . THR A 1 114 ? 8.608 4.981 -17.589 1.00 93.69 114 THR A C 1
ATOM 847 O O . THR A 1 114 ? 8.724 4.191 -16.650 1.00 93.69 114 THR A O 1
ATOM 850 N N . ARG A 1 115 ? 8.371 4.565 -18.841 1.00 93.94 115 ARG A N 1
ATOM 851 C CA . ARG A 1 115 ? 8.223 3.151 -19.230 1.00 93.94 115 ARG A CA 1
ATOM 852 C C . ARG A 1 115 ? 9.543 2.382 -19.234 1.00 93.94 115 ARG A C 1
ATOM 854 O O . ARG A 1 115 ? 9.525 1.155 -19.189 1.00 93.94 115 ARG A O 1
ATOM 861 N N . MET A 1 116 ? 10.680 3.073 -19.317 1.00 94.94 116 MET A N 1
ATOM 862 C CA . MET A 1 116 ? 11.995 2.428 -19.308 1.00 94.94 116 MET A CA 1
ATOM 863 C C . MET A 1 116 ? 12.373 1.931 -17.908 1.00 94.94 116 MET A C 1
ATOM 865 O O . MET A 1 116 ? 13.109 0.952 -17.789 1.00 94.94 116 MET A O 1
ATOM 869 N N . LEU A 1 117 ? 11.879 2.562 -16.844 1.00 97.06 117 LEU A N 1
ATOM 870 C CA . LEU A 1 117 ? 12.158 2.135 -15.474 1.00 97.06 117 LEU A CA 1
ATOM 871 C C . LEU A 1 117 ? 11.461 0.812 -15.138 1.00 97.06 117 LEU A C 1
ATOM 873 O O . LEU A 1 117 ? 10.316 0.570 -15.520 1.00 97.06 117 LEU A O 1
ATOM 877 N N . ILE A 1 118 ? 12.148 -0.037 -14.374 1.00 98.12 118 ILE A N 1
ATOM 878 C CA . ILE A 1 118 ? 11.499 -1.139 -13.666 1.00 98.12 118 ILE A CA 1
ATOM 879 C C . ILE A 1 118 ? 10.926 -0.539 -12.392 1.00 98.12 118 ILE A C 1
ATOM 881 O O . ILE A 1 118 ? 11.668 -0.233 -11.465 1.00 98.12 118 ILE A O 1
ATOM 885 N N . TRP A 1 119 ? 9.614 -0.359 -12.343 1.00 98.00 119 TRP A N 1
ATOM 886 C CA . TRP A 1 119 ? 8.939 0.075 -11.126 1.00 98.00 119 TRP A CA 1
ATOM 887 C C . TRP A 1 119 ? 8.921 -1.074 -10.130 1.00 98.00 119 TRP A C 1
ATOM 889 O O . TRP A 1 119 ? 8.572 -2.196 -10.497 1.00 98.00 119 TRP A O 1
ATOM 899 N N . THR A 1 120 ? 9.304 -0.818 -8.885 1.00 98.31 120 THR A N 1
ATOM 900 C CA . THR A 1 120 ? 9.364 -1.851 -7.849 1.00 98.31 120 THR A CA 1
ATOM 901 C C . THR A 1 120 ? 8.421 -1.533 -6.702 1.00 98.31 120 THR A C 1
ATOM 903 O O . THR A 1 120 ? 8.212 -0.374 -6.347 1.00 98.31 120 THR A O 1
ATOM 906 N N . LEU A 1 121 ? 7.860 -2.580 -6.102 1.00 97.50 121 LEU A N 1
ATOM 907 C CA . LEU A 1 121 ? 7.284 -2.503 -4.768 1.00 97.50 121 LEU A CA 1
ATOM 908 C C . LEU A 1 121 ? 8.300 -3.060 -3.778 1.00 97.50 121 LEU A C 1
ATOM 910 O O . LEU A 1 121 ? 8.739 -4.207 -3.904 1.00 97.50 121 LEU A O 1
ATOM 914 N N . ASN A 1 122 ? 8.638 -2.245 -2.788 1.00 96.12 122 ASN A N 1
ATOM 915 C CA . ASN A 1 122 ? 9.623 -2.560 -1.770 1.00 96.12 122 ASN A CA 1
ATOM 916 C C . ASN A 1 122 ? 8.927 -2.762 -0.419 1.00 96.12 122 ASN A C 1
ATOM 918 O O . ASN A 1 122 ? 8.194 -1.881 0.039 1.00 96.12 122 ASN A O 1
ATOM 922 N N . VAL A 1 123 ? 9.194 -3.889 0.237 1.00 91.50 123 VAL A N 1
ATOM 923 C CA . VAL A 1 123 ? 8.793 -4.159 1.626 1.00 91.50 123 VAL A CA 1
ATOM 924 C C . VAL A 1 123 ? 10.054 -4.079 2.472 1.00 91.50 123 VAL A C 1
ATOM 926 O O . VAL A 1 123 ? 11.018 -4.784 2.190 1.00 91.50 123 VAL A O 1
ATOM 929 N N . ASP A 1 124 ? 10.081 -3.163 3.442 1.00 84.69 124 ASP A N 1
ATOM 930 C CA . ASP A 1 124 ? 11.237 -2.899 4.312 1.00 84.69 124 ASP A CA 1
ATOM 931 C C . ASP A 1 124 ? 12.574 -2.834 3.546 1.00 84.69 124 ASP A C 1
ATOM 933 O O . ASP A 1 124 ? 13.528 -3.555 3.822 1.00 84.69 124 ASP A O 1
ATOM 937 N N . LEU A 1 125 ? 12.611 -1.955 2.533 1.00 87.75 125 LEU A N 1
ATOM 938 C CA . LEU A 1 125 ? 13.751 -1.704 1.630 1.00 87.75 125 LEU A CA 1
ATOM 939 C C . LEU A 1 125 ? 14.117 -2.860 0.686 1.00 87.75 125 LEU A C 1
ATOM 941 O O . LEU A 1 125 ? 15.025 -2.709 -0.127 1.00 87.75 125 LEU A O 1
ATOM 945 N N . THR A 1 126 ? 13.394 -3.976 0.731 1.00 93.19 126 THR A N 1
ATOM 946 C CA . THR A 1 126 ? 13.628 -5.124 -0.147 1.00 93.19 126 THR A CA 1
ATOM 947 C C . THR A 1 126 ? 12.652 -5.100 -1.320 1.00 93.19 126 THR A C 1
ATOM 949 O O . THR A 1 126 ? 11.441 -5.176 -1.093 1.00 93.19 126 THR A O 1
ATOM 952 N N . PRO A 1 127 ? 13.124 -5.034 -2.578 1.00 97.00 127 PRO A N 1
ATOM 953 C CA . PRO A 1 127 ? 12.261 -5.204 -3.740 1.00 97.00 127 PRO A CA 1
ATOM 954 C C . PRO A 1 127 ? 11.640 -6.603 -3.738 1.00 97.00 127 PRO A C 1
ATOM 956 O O . PRO A 1 127 ? 12.355 -7.606 -3.778 1.00 97.00 127 PRO A O 1
ATOM 959 N N . VAL A 1 128 ? 10.311 -6.678 -3.688 1.00 96.81 128 VAL A N 1
ATOM 960 C CA . VAL A 1 128 ? 9.563 -7.950 -3.677 1.00 96.81 128 VAL A CA 1
ATOM 961 C C . VAL A 1 128 ? 8.822 -8.201 -4.986 1.00 96.81 128 VAL A C 1
ATOM 963 O O . VAL A 1 128 ? 8.675 -9.352 -5.395 1.00 96.81 128 VAL A O 1
ATOM 966 N N . TYR A 1 129 ? 8.415 -7.134 -5.678 1.00 98.06 129 TYR A N 1
ATOM 967 C CA . TYR A 1 129 ? 7.712 -7.201 -6.955 1.00 98.06 129 TYR A CA 1
ATOM 968 C C . TYR A 1 129 ? 8.225 -6.134 -7.910 1.00 98.06 129 TYR A C 1
ATOM 970 O O . TYR A 1 129 ? 8.525 -5.014 -7.497 1.00 98.06 129 TYR A O 1
ATOM 978 N N . ALA A 1 130 ? 8.255 -6.469 -9.196 1.00 98.31 130 ALA A N 1
ATOM 979 C CA . ALA A 1 130 ? 8.249 -5.477 -10.258 1.00 98.31 130 ALA A CA 1
ATOM 980 C C . ALA A 1 130 ? 6.807 -5.209 -10.697 1.00 98.31 130 ALA A C 1
ATOM 982 O O . ALA A 1 130 ? 5.989 -6.128 -10.754 1.00 98.31 130 ALA A O 1
ATOM 983 N N . LEU A 1 131 ? 6.496 -3.957 -11.002 1.00 97.12 131 LEU A N 1
ATOM 984 C CA . LEU A 1 131 ? 5.157 -3.497 -11.326 1.00 97.12 131 LEU A CA 1
ATOM 985 C C . LEU A 1 131 ? 5.094 -3.163 -12.813 1.00 97.12 131 LEU A C 1
ATOM 987 O O . LEU A 1 131 ? 5.832 -2.308 -13.301 1.00 97.12 131 LEU A O 1
ATOM 991 N N . GLU A 1 132 ? 4.199 -3.836 -13.530 1.00 94.56 132 GLU A N 1
ATOM 992 C CA . GLU A 1 132 ? 3.810 -3.445 -14.879 1.00 94.56 132 GLU A CA 1
ATOM 993 C C . GLU A 1 132 ? 2.367 -2.936 -14.862 1.00 94.56 132 GLU A C 1
ATOM 995 O O . GLU A 1 132 ? 1.513 -3.491 -14.162 1.00 94.56 132 GLU A O 1
ATOM 1000 N N . PRO A 1 133 ? 2.053 -1.874 -15.608 1.00 93.00 133 PRO A N 1
ATOM 1001 C CA . PRO A 1 133 ? 0.684 -1.414 -15.698 1.00 93.00 133 PRO A CA 1
ATOM 1002 C C . PRO A 1 133 ? -0.202 -2.435 -16.421 1.00 93.00 133 PRO A C 1
ATOM 1004 O O . PRO A 1 133 ? 0.186 -3.043 -17.418 1.00 93.00 133 PRO A O 1
ATOM 1007 N N . GLY A 1 134 ? -1.424 -2.610 -15.927 1.00 86.19 134 GLY A N 1
ATOM 1008 C CA . GLY A 1 134 ? -2.472 -3.332 -16.632 1.00 86.19 134 GLY A CA 1
ATOM 1009 C C . GLY A 1 134 ? -3.020 -2.506 -17.796 1.00 86.19 134 GLY A C 1
ATOM 1010 O O . GLY A 1 134 ? -3.401 -1.347 -17.632 1.00 86.19 134 GLY A O 1
ATOM 1011 N N . GLU A 1 135 ? -3.097 -3.116 -18.973 1.00 79.94 135 GLU A N 1
ATOM 1012 C CA . GLU A 1 135 ? -3.763 -2.536 -20.142 1.00 79.94 135 GLU A CA 1
ATOM 1013 C C . GLU A 1 135 ? -5.298 -2.537 -19.967 1.00 79.94 135 GLU A C 1
ATOM 1015 O O . GLU A 1 135 ? -5.832 -3.407 -19.271 1.00 79.94 135 GLU A O 1
ATOM 1020 N N . PRO A 1 136 ? -6.041 -1.593 -20.583 1.00 82.88 136 PRO A N 1
ATOM 1021 C CA . PRO A 1 136 ? -5.601 -0.566 -21.543 1.00 82.88 136 PRO A CA 1
ATOM 1022 C C . PRO A 1 136 ? -5.161 0.780 -20.922 1.00 82.88 136 PRO A C 1
ATOM 1024 O O . PRO A 1 136 ? -4.876 1.731 -21.645 1.00 82.88 136 PRO A O 1
ATOM 1027 N N . PHE A 1 137 ? -5.156 0.909 -19.593 1.00 84.94 137 PHE A N 1
ATOM 1028 C CA . PHE A 1 137 ? -5.009 2.196 -18.891 1.00 84.94 137 PHE A CA 1
ATOM 1029 C C . PHE A 1 137 ? -3.590 2.418 -18.348 1.00 84.94 137 PHE A C 1
ATOM 1031 O O . PHE A 1 137 ? -3.402 2.882 -17.224 1.00 84.94 137 PHE A O 1
ATOM 1038 N N . SER A 1 138 ? -2.567 2.072 -19.131 1.00 86.50 138 SER A N 1
ATOM 1039 C CA . SER A 1 138 ? -1.197 2.025 -18.615 1.00 86.50 138 SER A CA 1
ATOM 1040 C C . SER A 1 138 ? -0.623 3.377 -18.202 1.00 86.50 138 SER A C 1
ATOM 1042 O O . SER A 1 138 ? 0.099 3.463 -17.207 1.00 86.50 138 SER A O 1
ATOM 1044 N N . ARG A 1 139 ? -1.015 4.447 -18.898 1.00 89.06 139 ARG A N 1
ATOM 1045 C CA . ARG A 1 139 ? -0.655 5.826 -18.546 1.00 89.06 139 ARG A CA 1
ATOM 1046 C C . ARG A 1 139 ? -1.121 6.211 -17.137 1.00 89.06 139 ARG A C 1
ATOM 1048 O O . ARG A 1 139 ? -0.356 6.834 -16.405 1.00 89.06 139 ARG A O 1
ATOM 1055 N N . ASP A 1 140 ? -2.336 5.825 -16.755 1.00 90.50 140 ASP A N 1
ATOM 1056 C CA . ASP A 1 140 ? -2.916 6.180 -15.456 1.00 90.50 140 ASP A CA 1
ATOM 1057 C C . ASP A 1 140 ? -2.167 5.478 -14.319 1.00 90.50 140 ASP A C 1
ATOM 1059 O O . ASP A 1 140 ? -1.810 6.107 -13.325 1.00 90.50 140 ASP A O 1
ATOM 1063 N N . THR A 1 141 ? -1.842 4.192 -14.491 1.00 91.81 141 THR A N 1
ATOM 1064 C CA . THR A 1 141 ? -1.034 3.459 -13.509 1.00 91.81 141 THR A CA 1
ATOM 1065 C C . THR A 1 141 ? 0.351 4.086 -13.349 1.00 91.81 141 THR A C 1
ATOM 1067 O O . THR A 1 141 ? 0.806 4.258 -12.223 1.00 91.81 141 THR A O 1
ATOM 1070 N N . TYR A 1 142 ? 1.023 4.471 -14.439 1.00 92.94 142 TYR A N 1
ATOM 1071 C CA . TYR A 1 142 ? 2.315 5.157 -14.337 1.00 92.94 142 TYR A CA 1
ATOM 1072 C C . TYR A 1 142 ? 2.212 6.505 -13.623 1.00 92.94 142 TYR A C 1
ATOM 1074 O O . TYR A 1 142 ? 3.063 6.808 -12.792 1.00 92.94 142 TYR A O 1
ATOM 1082 N N . ALA A 1 143 ? 1.168 7.290 -13.897 1.00 92.12 143 ALA A N 1
ATOM 1083 C CA . ALA A 1 143 ? 0.928 8.542 -13.187 1.00 92.12 143 ALA A CA 1
ATOM 1084 C C . ALA A 1 143 ? 0.741 8.311 -11.678 1.00 92.12 143 ALA A C 1
ATOM 1086 O O . ALA A 1 143 ? 1.257 9.081 -10.871 1.00 92.12 143 ALA A O 1
ATOM 1087 N N . LEU A 1 144 ? 0.070 7.221 -11.289 1.00 92.75 144 LEU A N 1
ATOM 1088 C CA . LEU A 1 144 ? -0.070 6.845 -9.882 1.00 92.75 144 LEU A CA 1
ATOM 1089 C C . LEU A 1 144 ? 1.256 6.387 -9.250 1.00 92.75 144 LEU A C 1
ATOM 1091 O O . LEU A 1 144 ? 1.545 6.702 -8.100 1.00 92.75 144 LEU A O 1
ATOM 1095 N N . LEU A 1 145 ? 2.096 5.664 -9.990 1.00 94.19 145 LEU A N 1
ATOM 1096 C CA . LEU A 1 145 ? 3.419 5.262 -9.503 1.00 94.19 145 LEU A CA 1
ATOM 1097 C C . LEU A 1 145 ? 4.349 6.470 -9.312 1.00 94.19 145 LEU A C 1
ATOM 1099 O O . LEU A 1 145 ? 5.050 6.543 -8.302 1.00 94.19 145 LEU A O 1
ATOM 1103 N N . ILE A 1 146 ? 4.309 7.434 -10.237 1.00 94.75 146 ILE A N 1
ATOM 1104 C CA . ILE A 1 146 ? 5.016 8.715 -10.110 1.00 94.75 146 ILE A CA 1
ATOM 1105 C C . ILE A 1 146 ? 4.496 9.479 -8.891 1.00 94.75 146 ILE A C 1
ATOM 1107 O O . ILE A 1 146 ? 5.292 9.839 -8.032 1.00 94.75 146 ILE A O 1
ATOM 1111 N N . GLY A 1 147 ? 3.177 9.657 -8.763 1.00 94.06 147 GLY A N 1
ATOM 1112 C CA . GLY A 1 147 ? 2.584 10.378 -7.634 1.00 94.06 147 GLY A CA 1
ATOM 1113 C C . GLY A 1 147 ? 2.905 9.738 -6.279 1.00 94.06 147 GLY A C 1
ATOM 1114 O O . GLY A 1 147 ? 3.184 10.444 -5.313 1.00 94.06 147 GLY A O 1
ATOM 1115 N N . ALA A 1 148 ? 2.944 8.404 -6.208 1.00 94.62 148 ALA A N 1
ATOM 1116 C CA . ALA A 1 148 ? 3.408 7.684 -5.026 1.00 94.62 148 ALA A CA 1
ATOM 1117 C C . ALA A 1 148 ? 4.877 7.990 -4.696 1.00 94.62 148 ALA A C 1
ATOM 1119 O O . ALA A 1 148 ? 5.209 8.255 -3.541 1.00 94.62 148 ALA A O 1
ATOM 1120 N N . LEU A 1 149 ? 5.759 7.966 -5.700 1.00 95.56 149 LEU A N 1
ATOM 1121 C CA . LEU A 1 149 ? 7.181 8.251 -5.522 1.00 95.56 149 LEU A CA 1
ATOM 1122 C C . LEU A 1 149 ? 7.426 9.721 -5.128 1.00 95.56 149 LEU A C 1
ATOM 1124 O O . LEU A 1 149 ? 8.214 9.973 -4.220 1.00 95.56 149 LEU A O 1
ATOM 1128 N N . GLU A 1 150 ? 6.699 10.666 -5.733 1.00 95.50 150 GLU A N 1
ATOM 1129 C CA . GLU A 1 150 ? 6.678 12.089 -5.359 1.00 95.50 150 GLU A CA 1
ATOM 1130 C C . GLU A 1 150 ? 6.212 12.296 -3.915 1.00 95.50 150 GLU A C 1
ATOM 1132 O O . GLU A 1 150 ? 6.799 13.077 -3.170 1.00 95.50 150 GLU A O 1
ATOM 1137 N N . GLY A 1 151 ? 5.161 11.596 -3.486 1.00 95.06 151 GLY A N 1
ATOM 1138 C CA . GLY A 1 151 ? 4.684 11.691 -2.110 1.00 95.06 151 GLY A CA 1
ATOM 1139 C C . GLY A 1 151 ? 5.673 11.127 -1.090 1.00 95.06 151 GLY A C 1
ATOM 1140 O O . GLY A 1 151 ? 5.764 11.636 0.024 1.00 95.06 151 GLY A O 1
ATOM 1141 N N . GLN A 1 152 ? 6.440 10.100 -1.465 1.00 94.94 152 GLN A N 1
ATOM 1142 C CA . GLN A 1 152 ? 7.416 9.450 -0.586 1.00 94.94 152 GLN A CA 1
ATOM 1143 C C . GLN A 1 152 ? 8.689 10.270 -0.335 1.00 94.94 152 GLN A C 1
ATOM 1145 O O . GLN A 1 152 ? 9.353 10.021 0.672 1.00 94.94 152 GLN A O 1
ATOM 1150 N N . VAL A 1 153 ? 9.062 11.188 -1.237 1.00 94.94 153 VAL A N 1
ATOM 1151 C CA . VAL A 1 153 ? 10.238 12.066 -1.049 1.00 94.94 153 VAL A CA 1
ATOM 1152 C C . VAL A 1 153 ? 9.937 13.289 -0.186 1.00 94.94 153 VAL A C 1
ATOM 1154 O O . VAL A 1 153 ? 10.853 13.910 0.345 1.00 94.94 153 VAL A O 1
ATOM 1157 N N . ARG A 1 154 ? 8.657 13.629 -0.007 1.00 94.12 154 ARG A N 1
ATOM 1158 C CA . ARG A 1 154 ? 8.241 14.739 0.855 1.00 94.12 154 ARG A CA 1
ATOM 1159 C C . ARG A 1 154 ? 8.600 14.462 2.315 1.00 94.12 154 ARG A C 1
ATOM 1161 O O . ARG A 1 154 ? 8.678 13.316 2.753 1.00 94.12 154 ARG A O 1
ATOM 1168 N N . GLY A 1 155 ? 8.778 15.531 3.088 1.00 91.81 155 GLY A N 1
ATOM 1169 C CA . GLY A 1 155 ? 8.990 15.419 4.530 1.00 91.81 155 GLY A CA 1
ATOM 1170 C C . GLY A 1 155 ? 7.764 14.839 5.241 1.00 91.81 155 GLY A C 1
ATOM 1171 O O . GLY A 1 155 ? 6.635 15.109 4.847 1.00 91.81 155 GLY A O 1
ATOM 1172 N N . GLU A 1 156 ? 7.971 14.097 6.331 1.00 87.44 156 GLU A N 1
ATOM 1173 C CA . GLU A 1 156 ? 6.889 13.396 7.051 1.00 87.44 156 GLU A CA 1
ATOM 1174 C C . GLU A 1 156 ? 5.774 14.312 7.587 1.00 87.44 156 GLU A C 1
ATOM 1176 O O . GLU A 1 156 ? 4.665 13.848 7.848 1.00 87.44 156 GLU A O 1
ATOM 1181 N N . GLY A 1 157 ? 6.058 15.605 7.777 1.00 86.44 157 GLY A N 1
ATOM 1182 C CA . GLY A 1 157 ? 5.078 16.612 8.193 1.00 86.44 157 GLY A CA 1
ATOM 1183 C C . GLY A 1 157 ? 4.306 17.271 7.043 1.00 86.44 157 GLY A C 1
ATOM 1184 O O . GLY A 1 157 ? 3.414 18.073 7.308 1.00 86.44 157 GLY A O 1
ATOM 1185 N N . ASP A 1 158 ? 4.644 16.977 5.785 1.00 90.12 158 ASP A N 1
ATOM 1186 C CA . ASP A 1 158 ? 3.978 17.549 4.613 1.00 90.12 158 ASP A CA 1
ATOM 1187 C C . ASP A 1 158 ? 2.584 16.933 4.411 1.00 90.12 158 ASP A C 1
ATOM 1189 O O . ASP A 1 158 ? 2.361 15.744 4.649 1.00 90.12 158 ASP A O 1
ATOM 1193 N N . ALA A 1 159 ? 1.632 17.740 3.939 1.00 85.00 159 ALA A N 1
ATOM 1194 C CA . ALA A 1 159 ? 0.260 17.292 3.693 1.00 85.00 159 ALA A CA 1
ATOM 1195 C C . ALA A 1 159 ? 0.127 16.345 2.487 1.00 85.00 159 ALA A C 1
ATOM 1197 O O . ALA A 1 159 ? -0.906 15.703 2.343 1.00 85.00 159 ALA A O 1
ATOM 1198 N N . GLY A 1 160 ? 1.132 16.292 1.608 1.00 87.69 160 GLY A N 1
ATOM 1199 C CA . GLY A 1 160 ? 1.214 15.344 0.499 1.00 87.69 160 GLY A CA 1
ATOM 1200 C C . GLY A 1 160 ? 2.132 14.155 0.778 1.00 87.69 160 GLY A C 1
ATOM 1201 O O . GLY A 1 160 ? 2.485 13.446 -0.164 1.00 87.69 160 GLY A O 1
ATOM 1202 N N . TYR A 1 161 ? 2.579 13.961 2.024 1.00 92.56 161 TYR A N 1
ATOM 1203 C CA . TYR A 1 161 ? 3.461 12.855 2.378 1.00 92.56 161 TYR A CA 1
ATOM 1204 C C . TYR A 1 161 ? 2.758 11.504 2.221 1.00 92.56 161 TYR A C 1
ATOM 1206 O O . TYR A 1 161 ? 1.759 11.208 2.877 1.00 92.56 161 TYR A O 1
ATOM 1214 N N . ILE A 1 162 ? 3.337 10.644 1.388 1.00 92.06 162 ILE A N 1
ATOM 1215 C CA . ILE A 1 162 ? 2.880 9.269 1.205 1.00 92.06 162 ILE A CA 1
ATOM 1216 C C . ILE A 1 162 ? 3.850 8.359 1.942 1.00 92.06 162 ILE A C 1
ATOM 1218 O O . ILE A 1 162 ? 4.982 8.142 1.511 1.00 92.06 162 ILE A O 1
ATOM 1222 N N . ALA A 1 163 ? 3.392 7.779 3.051 1.00 89.25 163 ALA A N 1
ATOM 1223 C CA . ALA A 1 163 ? 4.218 6.858 3.820 1.00 89.25 163 ALA A CA 1
ATOM 1224 C C . ALA A 1 163 ? 4.434 5.545 3.054 1.00 89.25 163 ALA A C 1
ATOM 1226 O O . ALA A 1 163 ? 5.521 4.960 3.088 1.00 89.25 163 ALA A O 1
ATOM 1227 N N . ARG A 1 164 ? 3.369 5.060 2.402 1.00 89.88 164 ARG A N 1
ATOM 1228 C CA . ARG A 1 164 ? 3.261 3.731 1.786 1.00 89.88 164 ARG A CA 1
ATOM 1229 C C . ARG A 1 164 ? 2.177 3.711 0.710 1.00 89.88 164 ARG A C 1
ATOM 1231 O O . ARG A 1 164 ? 1.309 4.582 0.671 1.00 89.88 164 ARG A O 1
ATOM 1238 N N . VAL A 1 165 ? 2.156 2.638 -0.070 1.00 92.44 165 VAL A N 1
ATOM 1239 C CA . VAL A 1 165 ? 1.086 2.313 -1.011 1.00 92.44 165 VAL A CA 1
ATOM 1240 C C . VAL A 1 165 ? 0.593 0.881 -0.843 1.00 92.44 165 VAL A C 1
ATOM 1242 O O . VAL A 1 165 ? 1.364 -0.011 -0.483 1.00 92.44 165 VAL A O 1
ATOM 1245 N N . ALA A 1 166 ? -0.681 0.654 -1.157 1.00 92.31 166 ALA A N 1
ATOM 1246 C CA . ALA A 1 166 ? -1.202 -0.682 -1.417 1.00 92.31 166 ALA A CA 1
ATOM 1247 C C . ALA A 1 166 ? -1.303 -0.937 -2.918 1.00 92.31 166 ALA A C 1
ATOM 1249 O O . ALA A 1 166 ? -1.849 -0.118 -3.659 1.00 92.31 166 ALA A O 1
ATOM 1250 N N . ILE A 1 167 ? -0.791 -2.093 -3.332 1.00 94.00 167 ILE A N 1
ATOM 1251 C CA . ILE A 1 167 ? -0.740 -2.571 -4.708 1.00 94.00 167 ILE A CA 1
ATOM 1252 C C . ILE A 1 167 ? -1.532 -3.880 -4.814 1.00 94.00 167 ILE A C 1
ATOM 1254 O O . ILE A 1 167 ? -0.993 -4.972 -4.608 1.00 94.00 167 ILE A O 1
ATOM 1258 N N . PRO A 1 168 ? -2.825 -3.786 -5.133 1.00 94.19 168 PRO A N 1
ATOM 1259 C CA . PRO A 1 168 ? -3.578 -4.875 -5.732 1.00 94.19 168 PRO A CA 1
ATOM 1260 C C . PRO A 1 168 ? -3.087 -5.168 -7.155 1.00 94.19 168 PRO A C 1
ATOM 1262 O O . PRO A 1 168 ? -2.748 -4.267 -7.927 1.00 94.19 168 PRO A O 1
ATOM 1265 N N . GLY A 1 169 ? -3.096 -6.437 -7.541 1.00 94.19 169 GLY A N 1
ATOM 1266 C CA . GLY A 1 169 ? -2.743 -6.819 -8.899 1.00 94.19 169 GLY A CA 1
ATOM 1267 C C . GLY A 1 169 ? -2.767 -8.315 -9.138 1.00 94.19 169 GLY A C 1
ATOM 1268 O O . GLY A 1 169 ? -3.260 -9.102 -8.331 1.00 94.19 169 GLY A O 1
ATOM 1269 N N . TYR A 1 170 ? -2.214 -8.702 -10.279 1.00 94.00 170 TYR A N 1
ATOM 1270 C CA . TYR A 1 170 ? -2.171 -10.088 -10.716 1.00 94.00 170 TYR A CA 1
ATOM 1271 C C . TYR A 1 170 ? -0.740 -10.516 -11.002 1.00 94.00 170 TYR A C 1
ATOM 1273 O O . TYR A 1 170 ? -0.035 -9.836 -11.751 1.00 94.00 170 TYR A O 1
ATOM 1281 N N . LEU A 1 171 ? -0.322 -11.671 -10.481 1.00 93.94 171 LEU A N 1
ATOM 1282 C CA . LEU A 1 171 ? 0.925 -12.281 -10.935 1.00 93.94 171 LEU A CA 1
ATOM 1283 C C . LEU A 1 171 ? 0.829 -12.624 -12.423 1.00 93.94 171 LEU A C 1
ATOM 1285 O O . LEU A 1 171 ? -0.143 -13.208 -12.896 1.00 93.94 171 LEU A O 1
ATOM 1289 N N . THR A 1 172 ? 1.868 -12.252 -13.163 1.00 93.50 172 THR A N 1
ATOM 1290 C CA . THR A 1 172 ? 1.912 -12.410 -14.626 1.00 93.50 172 THR A CA 1
ATOM 1291 C C . THR A 1 172 ? 2.610 -13.695 -15.067 1.00 93.50 172 THR A C 1
ATOM 1293 O O . THR A 1 172 ? 2.628 -14.011 -16.253 1.00 93.50 172 THR A O 1
ATOM 1296 N N . GLY A 1 173 ? 3.265 -14.396 -14.135 1.00 92.62 173 GLY A N 1
ATOM 1297 C CA . GLY A 1 173 ? 4.202 -15.487 -14.420 1.00 92.62 173 GLY A CA 1
ATOM 1298 C C . GLY A 1 173 ? 5.577 -15.020 -14.922 1.00 92.62 173 GLY A C 1
ATOM 1299 O O . GLY A 1 173 ? 6.532 -15.796 -14.892 1.00 92.62 173 GLY A O 1
ATOM 1300 N N . LYS A 1 174 ? 5.722 -13.750 -15.329 1.00 95.12 174 LYS A N 1
ATOM 1301 C CA . LYS A 1 174 ? 7.009 -13.171 -15.727 1.00 95.12 174 LYS A CA 1
ATOM 1302 C C . LYS A 1 174 ? 7.869 -12.875 -14.496 1.00 95.12 174 LYS A C 1
ATOM 1304 O O . LYS A 1 174 ? 7.371 -12.610 -13.399 1.00 95.12 174 LYS A O 1
ATOM 1309 N N . LYS A 1 175 ? 9.181 -12.855 -14.710 1.00 97.12 175 LYS A N 1
ATOM 1310 C CA . LYS A 1 175 ? 10.178 -12.383 -13.745 1.00 97.12 175 LYS A CA 1
ATOM 1311 C C . LYS A 1 175 ? 11.086 -11.369 -14.422 1.00 97.12 175 LYS A C 1
ATOM 1313 O O . LYS A 1 175 ? 11.322 -11.469 -15.625 1.00 97.12 175 LYS A O 1
ATOM 1318 N N . VAL A 1 176 ? 11.624 -10.437 -13.648 1.00 97.88 176 VAL A N 1
ATOM 1319 C CA . VAL A 1 176 ? 12.624 -9.477 -14.117 1.00 97.88 176 VAL A CA 1
ATOM 1320 C C . VAL A 1 176 ? 13.840 -9.515 -13.202 1.00 97.88 176 VAL A C 1
ATOM 1322 O O . VAL A 1 176 ? 13.717 -9.728 -11.996 1.00 97.88 176 VAL A O 1
ATOM 1325 N N . ARG A 1 177 ? 15.024 -9.352 -13.793 1.00 98.19 177 ARG A N 1
ATOM 1326 C CA . ARG A 1 177 ? 16.274 -9.179 -13.058 1.00 98.19 177 ARG A CA 1
ATOM 1327 C C . ARG A 1 177 ? 16.506 -7.685 -12.835 1.00 98.19 177 ARG A C 1
ATOM 1329 O O . ARG A 1 177 ? 16.511 -6.929 -13.802 1.00 98.19 177 ARG A O 1
ATOM 1336 N N . LEU A 1 178 ? 16.679 -7.299 -11.579 1.00 98.06 178 LEU A N 1
ATOM 1337 C CA . LEU A 1 178 ? 17.045 -5.949 -11.162 1.00 98.06 178 LEU A CA 1
ATOM 1338 C C . LEU A 1 178 ? 18.540 -5.708 -11.383 1.00 98.06 178 LEU A C 1
ATOM 1340 O O . LEU A 1 178 ? 19.308 -6.660 -11.550 1.00 98.06 178 LEU A O 1
ATOM 1344 N N . TYR A 1 179 ? 18.968 -4.450 -11.321 1.00 96.81 179 TYR A N 1
ATOM 1345 C CA . TYR A 1 179 ? 20.370 -4.067 -11.471 1.00 96.81 179 TYR A CA 1
ATOM 1346 C C . TYR A 1 179 ? 21.276 -4.767 -10.445 1.00 96.81 179 TYR A C 1
ATOM 1348 O O . TYR A 1 179 ? 22.380 -5.196 -10.772 1.00 96.81 179 TYR A O 1
ATOM 1356 N N . SER A 1 180 ? 20.773 -4.989 -9.226 1.00 96.31 180 SER A N 1
ATOM 1357 C CA . SER A 1 180 ? 21.456 -5.754 -8.168 1.00 96.31 180 SER A CA 1
ATOM 1358 C C . SER A 1 180 ? 21.715 -7.229 -8.514 1.00 96.31 180 SER A C 1
ATOM 1360 O O . SER A 1 180 ? 22.416 -7.927 -7.786 1.00 96.31 180 SER A O 1
ATOM 1362 N N . GLY A 1 181 ? 21.113 -7.742 -9.589 1.00 96.62 181 GLY A N 1
ATOM 1363 C CA . GLY A 1 181 ? 21.110 -9.155 -9.949 1.00 96.62 181 GLY A CA 1
ATOM 1364 C C . GLY A 1 181 ? 19.968 -9.954 -9.315 1.00 96.62 181 GLY A C 1
ATOM 1365 O O . GLY A 1 181 ? 19.717 -11.077 -9.767 1.00 96.62 181 GLY A O 1
ATOM 1366 N N . GLN A 1 182 ? 19.244 -9.388 -8.340 1.00 97.25 182 GLN A N 1
ATOM 1367 C CA . GLN A 1 182 ? 18.049 -9.991 -7.744 1.00 97.25 182 GLN A CA 1
ATOM 1368 C C . GLN A 1 182 ? 16.972 -10.224 -8.813 1.00 97.25 182 GLN A C 1
ATOM 1370 O O . GLN A 1 182 ? 16.763 -9.390 -9.691 1.00 97.25 182 GLN A O 1
ATOM 1375 N N . VAL A 1 183 ? 16.272 -11.358 -8.745 1.00 98.12 183 VAL A N 1
ATOM 1376 C CA . VAL A 1 183 ? 15.177 -11.687 -9.667 1.00 98.12 183 VAL A CA 1
ATOM 1377 C C . VAL A 1 183 ? 13.855 -11.649 -8.914 1.00 98.12 183 VAL A C 1
ATOM 1379 O O . VAL A 1 183 ? 13.666 -12.419 -7.974 1.00 98.12 183 VAL A O 1
ATOM 1382 N N . VAL A 1 184 ? 12.938 -10.787 -9.351 1.00 97.75 184 VAL A N 1
ATOM 1383 C CA . VAL A 1 184 ? 11.630 -10.578 -8.712 1.00 97.75 184 VAL A CA 1
ATOM 1384 C C . VAL A 1 184 ? 10.476 -10.899 -9.673 1.00 97.75 184 VAL A C 1
ATOM 1386 O O . VAL A 1 184 ? 10.622 -10.737 -10.891 1.00 97.75 184 VAL A O 1
ATOM 1389 N N . PRO A 1 185 ? 9.333 -11.396 -9.169 1.00 97.69 185 PRO A N 1
ATOM 1390 C CA . PRO A 1 185 ? 8.132 -11.607 -9.974 1.00 97.69 185 PRO A CA 1
ATOM 1391 C C . PRO A 1 185 ? 7.498 -10.286 -10.430 1.00 97.69 185 PRO A C 1
ATOM 1393 O O . PRO A 1 185 ? 7.578 -9.270 -9.740 1.00 97.69 185 PRO A O 1
ATOM 1396 N N . VAL A 1 186 ? 6.843 -10.319 -11.593 1.00 97.25 186 VAL A N 1
ATOM 1397 C CA . VAL A 1 186 ? 6.149 -9.158 -12.169 1.00 97.25 186 VAL A CA 1
ATOM 1398 C C . VAL A 1 186 ? 4.649 -9.230 -11.877 1.00 97.25 186 VAL A C 1
ATOM 1400 O O . VAL A 1 186 ? 3.994 -10.236 -12.182 1.00 97.25 186 VAL A O 1
ATOM 1403 N N . VAL A 1 187 ? 4.109 -8.142 -11.333 1.00 95.81 187 VAL A N 1
ATOM 1404 C CA . VAL A 1 187 ? 2.691 -7.939 -11.026 1.00 95.81 187 VAL A CA 1
ATOM 1405 C C . VAL A 1 187 ? 2.093 -6.954 -12.022 1.00 95.81 187 VAL A C 1
ATOM 1407 O O . VAL A 1 187 ? 2.614 -5.857 -12.205 1.00 95.81 187 VAL A O 1
ATOM 1410 N N . SER A 1 188 ? 0.977 -7.339 -12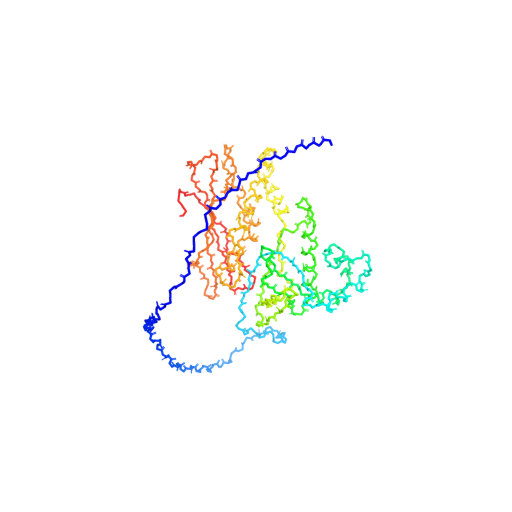.640 1.00 94.81 188 SER A N 1
ATOM 1411 C CA . SER A 1 188 ? 0.166 -6.444 -13.463 1.00 94.81 188 SER A CA 1
ATOM 1412 C C . SER A 1 188 ? -0.814 -5.677 -12.576 1.00 94.81 188 SER A C 1
ATOM 1414 O O . SER A 1 188 ? -1.647 -6.290 -11.900 1.00 94.81 188 SER A O 1
ATOM 1416 N N . VAL A 1 189 ? -0.701 -4.347 -12.573 1.00 94.06 189 VAL A N 1
ATOM 1417 C CA . VAL A 1 189 ? -1.434 -3.445 -11.673 1.00 94.06 189 VAL A CA 1
ATOM 1418 C C . VAL A 1 189 ? -2.538 -2.695 -12.432 1.00 94.06 189 VAL A C 1
ATOM 1420 O O . VAL A 1 189 ? -2.231 -1.928 -13.352 1.00 94.06 189 VAL A O 1
ATOM 1423 N N . PRO A 1 190 ? -3.823 -2.861 -12.069 1.00 89.69 190 PRO A N 1
ATOM 1424 C CA . PRO A 1 190 ? -4.908 -2.117 -12.698 1.00 89.69 190 PRO A CA 1
ATOM 1425 C C . PRO A 1 190 ? -4.855 -0.617 -12.351 1.00 89.69 190 PRO A C 1
ATOM 1427 O O . PRO A 1 190 ? -4.491 -0.235 -11.243 1.00 89.69 190 PRO A O 1
ATOM 1430 N N . ALA A 1 191 ? -5.296 0.245 -13.270 1.00 76.12 191 ALA A N 1
ATOM 1431 C CA . ALA A 1 191 ? -5.204 1.703 -13.113 1.00 76.12 191 ALA A CA 1
ATOM 1432 C C . ALA A 1 191 ? -5.971 2.301 -11.924 1.00 76.12 191 ALA A C 1
ATOM 1434 O O . ALA A 1 191 ? -5.593 3.350 -11.427 1.00 76.12 191 ALA A O 1
ATOM 1435 N N . ARG A 1 192 ? -7.043 1.666 -11.435 1.00 73.44 192 ARG A N 1
ATOM 1436 C CA . ARG A 1 192 ? -7.837 2.190 -10.299 1.00 73.44 192 ARG A CA 1
ATOM 1437 C C . ARG A 1 192 ? -7.409 1.643 -8.940 1.00 73.44 192 ARG A C 1
ATOM 1439 O O . ARG A 1 192 ? -8.173 1.722 -7.984 1.00 73.44 192 ARG A O 1
ATOM 1446 N N . ALA A 1 193 ? -6.251 1.002 -8.887 1.00 74.25 193 ALA A N 1
ATOM 1447 C CA . ALA A 1 193 ? -5.993 0.007 -7.866 1.00 74.25 193 ALA A CA 1
ATOM 1448 C C . ALA A 1 193 ? -4.936 0.456 -6.841 1.00 74.25 193 ALA A C 1
ATOM 1450 O O . ALA A 1 193 ? -4.927 -0.035 -5.721 1.00 74.25 193 ALA A O 1
ATOM 1451 N N . ILE A 1 194 ? -4.084 1.430 -7.173 1.00 87.69 194 ILE A N 1
ATOM 1452 C CA . ILE A 1 194 ? -3.060 1.920 -6.243 1.00 87.69 194 ILE A CA 1
ATOM 1453 C C . ILE A 1 194 ? -3.704 2.849 -5.208 1.00 87.69 194 ILE A C 1
ATOM 1455 O O . ILE A 1 194 ? -4.240 3.897 -5.565 1.00 87.69 194 ILE A O 1
ATOM 1459 N N . TYR A 1 195 ? -3.613 2.484 -3.928 1.00 88.88 195 TYR A N 1
ATOM 1460 C CA . TYR A 1 195 ? -4.037 3.343 -2.820 1.00 88.88 195 TYR A CA 1
ATOM 1461 C C . TYR A 1 195 ? -2.836 3.950 -2.112 1.00 88.88 195 TYR A C 1
ATOM 1463 O O . TYR A 1 195 ? -1.920 3.229 -1.713 1.00 88.88 195 TYR A O 1
ATOM 1471 N N . TYR A 1 196 ? -2.869 5.264 -1.903 1.00 90.44 196 TYR A N 1
ATOM 1472 C CA . TYR A 1 196 ? -1.870 5.971 -1.110 1.00 90.44 196 TYR A CA 1
ATOM 1473 C C . TYR A 1 196 ? -2.255 5.944 0.365 1.00 90.44 196 TYR A C 1
ATOM 1475 O O . TYR A 1 196 ? -3.381 6.277 0.731 1.00 90.44 196 TYR A O 1
ATOM 1483 N N . CYS A 1 197 ? -1.307 5.568 1.215 1.00 86.69 197 CYS A N 1
ATOM 1484 C CA . CYS A 1 197 ? -1.442 5.707 2.655 1.00 86.69 197 CYS A CA 1
ATOM 1485 C C . CYS A 1 197 ? -0.827 7.045 3.079 1.00 86.69 197 CYS A C 1
ATOM 1487 O O . CYS A 1 197 ? 0.362 7.132 3.402 1.00 86.69 197 CYS A O 1
ATOM 1489 N N . ASP A 1 198 ? -1.654 8.089 3.033 1.00 87.50 198 ASP A N 1
ATOM 1490 C CA . ASP A 1 198 ? -1.343 9.398 3.602 1.00 87.50 198 ASP A CA 1
ATOM 1491 C C . ASP A 1 198 ? -1.753 9.406 5.079 1.00 87.50 198 ASP A C 1
ATOM 1493 O O . ASP A 1 198 ? -2.910 9.628 5.449 1.00 87.50 198 ASP A O 1
ATOM 1497 N N . VAL A 1 199 ? -0.780 9.107 5.937 1.00 83.25 199 VAL A N 1
ATOM 1498 C CA . VAL A 1 199 ? -0.978 9.006 7.388 1.00 83.25 199 VAL A CA 1
ATOM 1499 C C . VAL A 1 199 ? -1.470 10.334 7.970 1.00 83.25 199 VAL A C 1
ATOM 1501 O O . VAL A 1 199 ? -2.290 10.331 8.887 1.00 83.25 199 VAL A O 1
ATOM 1504 N N . ASN A 1 200 ? -1.015 11.466 7.429 1.00 87.56 200 ASN A N 1
ATOM 1505 C CA . ASN A 1 200 ? -1.374 12.786 7.933 1.00 87.56 200 ASN A CA 1
ATOM 1506 C C . ASN A 1 200 ? -2.843 13.096 7.632 1.00 87.56 200 ASN A C 1
ATOM 1508 O O . ASN A 1 200 ? -3.583 13.482 8.538 1.00 87.56 200 ASN A O 1
ATOM 1512 N N . GLN A 1 201 ? -3.298 12.850 6.402 1.00 85.44 201 GLN A N 1
ATOM 1513 C CA . GLN A 1 201 ? -4.705 13.032 6.036 1.00 85.44 201 GLN A CA 1
ATOM 1514 C C . GLN A 1 201 ? -5.635 12.090 6.801 1.00 85.44 201 GLN A C 1
ATOM 1516 O O . GLN A 1 201 ? -6.711 12.512 7.229 1.00 85.44 201 GLN A O 1
ATOM 1521 N N . ILE A 1 202 ? -5.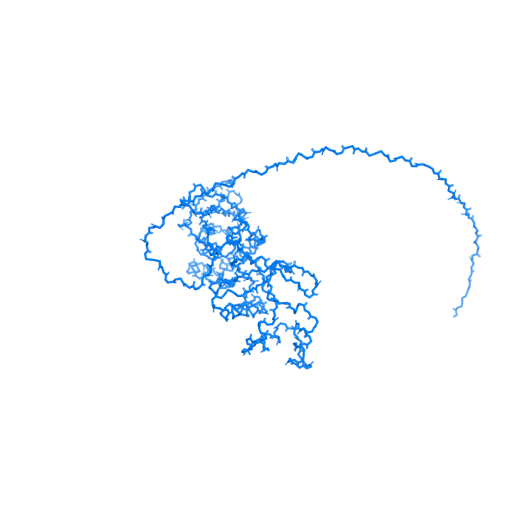224 10.837 7.021 1.00 83.62 202 ILE A N 1
ATOM 1522 C CA . ILE A 1 202 ? -6.008 9.873 7.802 1.00 83.62 202 ILE A CA 1
ATOM 1523 C C . ILE A 1 202 ? -6.173 10.358 9.250 1.00 83.62 202 ILE A C 1
ATOM 1525 O O . ILE A 1 202 ? -7.290 10.371 9.774 1.00 83.62 202 ILE A O 1
ATOM 1529 N N . ILE A 1 203 ? -5.081 10.789 9.890 1.00 84.94 203 ILE A N 1
ATOM 1530 C CA . ILE A 1 203 ? -5.105 11.282 11.273 1.00 84.94 203 ILE A CA 1
ATOM 1531 C C . ILE A 1 203 ? -5.938 12.559 11.381 1.00 84.94 203 ILE A C 1
ATOM 1533 O O . ILE A 1 203 ? -6.811 12.636 12.245 1.00 84.94 203 ILE A O 1
ATOM 1537 N N . GLU A 1 204 ? -5.718 13.548 10.515 1.00 85.81 204 GLU A N 1
ATOM 1538 C CA . GLU A 1 204 ? -6.462 14.810 10.584 1.00 85.81 204 GLU A CA 1
ATOM 1539 C C . GLU A 1 204 ? -7.949 14.619 10.255 1.00 85.81 204 GLU A C 1
ATOM 1541 O O . GLU A 1 204 ? -8.803 15.249 10.882 1.00 85.81 204 GLU A O 1
ATOM 1546 N N . GLY A 1 205 ? -8.290 13.698 9.346 1.00 83.56 205 GLY A N 1
ATOM 1547 C CA . GLY A 1 205 ? -9.676 13.305 9.084 1.00 83.56 205 GLY A CA 1
ATOM 1548 C C . GLY A 1 205 ? -10.363 12.723 10.323 1.00 83.56 205 GLY A C 1
ATOM 1549 O O . GLY A 1 205 ? -11.473 13.135 10.671 1.00 83.56 205 GLY A O 1
ATOM 1550 N N . ALA A 1 206 ? -9.684 11.821 11.033 1.00 80.69 206 ALA A N 1
ATOM 1551 C CA . ALA A 1 206 ? -10.184 11.215 12.265 1.00 80.69 206 ALA A CA 1
ATOM 1552 C C . ALA A 1 206 ? -10.311 12.221 13.416 1.00 80.69 206 ALA A C 1
ATOM 1554 O O . ALA A 1 206 ? -11.334 12.278 14.098 1.00 80.69 206 ALA A O 1
ATOM 1555 N N . VAL A 1 207 ? -9.294 13.064 13.599 1.00 82.88 207 VAL A N 1
ATOM 1556 C CA . VAL A 1 207 ? -9.301 14.134 14.599 1.00 82.88 207 VAL A CA 1
ATOM 1557 C C . VAL A 1 207 ? -10.459 15.090 14.344 1.00 82.88 207 VAL A C 1
ATOM 1559 O O . VAL A 1 207 ? -11.223 15.380 15.263 1.00 82.88 207 VAL A O 1
ATOM 1562 N N . LYS A 1 208 ? -10.655 15.536 13.099 1.00 83.62 208 LYS A N 1
ATOM 1563 C CA . LYS A 1 208 ? -11.748 16.444 12.730 1.00 83.62 208 LYS A CA 1
ATOM 1564 C C . LYS A 1 208 ? -13.129 15.866 13.051 1.00 83.62 208 LYS A C 1
ATOM 1566 O O . LYS A 1 208 ? -14.019 16.627 13.424 1.00 83.62 208 LYS A O 1
ATOM 1571 N N . ALA A 1 209 ? -13.305 14.547 12.953 1.00 77.94 209 ALA A N 1
ATOM 1572 C CA . ALA A 1 209 ? -14.570 13.885 13.268 1.00 77.94 209 ALA A CA 1
ATOM 1573 C C . ALA A 1 209 ? -14.948 13.955 14.763 1.00 77.94 209 ALA A C 1
ATOM 1575 O O . ALA A 1 209 ? -16.124 13.820 15.095 1.00 77.94 209 ALA A O 1
ATOM 1576 N N . VAL A 1 210 ? -13.982 14.185 15.665 1.00 73.88 210 VAL A N 1
ATOM 1577 C CA . VAL A 1 210 ? -14.192 14.109 17.127 1.00 73.88 210 VAL A CA 1
ATOM 1578 C C . VAL A 1 210 ? -13.771 15.377 17.885 1.00 73.88 210 VAL A C 1
ATOM 1580 O O . VAL A 1 210 ? -14.231 15.613 19.003 1.00 73.88 210 VAL A O 1
ATOM 1583 N N . ALA A 1 211 ? -12.970 16.250 17.270 1.00 69.31 211 ALA A N 1
ATOM 1584 C CA . ALA A 1 211 ? -12.385 17.431 17.906 1.00 69.31 211 ALA A CA 1
ATOM 1585 C C . ALA A 1 211 ? -13.402 18.481 18.387 1.00 69.31 211 ALA A C 1
ATOM 1587 O O . ALA A 1 211 ? -13.080 19.238 19.298 1.00 69.31 211 ALA A O 1
ATOM 1588 N N . ALA A 1 212 ? -14.623 18.525 17.836 1.00 66.50 212 ALA A N 1
ATOM 1589 C CA . ALA A 1 212 ? -15.624 19.540 18.192 1.00 66.50 212 ALA A CA 1
ATOM 1590 C C . ALA A 1 212 ? -15.978 19.573 19.695 1.00 66.50 212 ALA A C 1
ATOM 1592 O O . ALA A 1 212 ? -16.433 20.600 20.187 1.00 66.50 212 ALA A O 1
ATOM 1593 N N . ASN A 1 213 ? -15.740 18.472 20.420 1.00 67.56 213 ASN A N 1
ATOM 1594 C CA . ASN A 1 213 ? -16.114 18.307 21.827 1.00 67.56 213 ASN A CA 1
ATOM 1595 C C . ASN A 1 213 ? -14.923 17.995 22.757 1.00 67.56 213 ASN A C 1
ATOM 1597 O O . ASN A 1 213 ? -15.141 17.503 23.862 1.00 67.56 213 ASN A O 1
ATOM 1601 N N . GLN A 1 214 ? -13.673 18.212 22.325 1.00 70.19 214 GLN A N 1
ATOM 1602 C CA . GLN A 1 214 ? -12.474 17.782 23.066 1.00 70.19 214 GLN A CA 1
ATOM 1603 C C . GLN A 1 214 ? -11.513 18.944 23.348 1.00 70.19 214 GLN A C 1
ATOM 1605 O O . GLN A 1 214 ? -11.384 19.872 22.550 1.00 70.19 214 GLN A O 1
ATOM 1610 N N . ALA A 1 215 ? -10.803 18.891 24.481 1.00 77.94 215 ALA A N 1
ATOM 1611 C CA . ALA A 1 215 ? -9.778 19.883 24.811 1.00 77.94 215 ALA A CA 1
ATOM 1612 C C . ALA A 1 215 ? -8.546 19.738 23.897 1.00 77.94 215 ALA A C 1
ATOM 1614 O O . ALA A 1 215 ? -8.188 18.627 23.508 1.00 77.94 215 ALA A O 1
ATOM 1615 N N . ALA A 1 216 ? -7.832 20.835 23.615 1.00 80.38 216 ALA A N 1
ATOM 1616 C CA . ALA A 1 216 ? -6.664 20.829 22.719 1.00 80.38 216 ALA A CA 1
ATOM 1617 C C . ALA A 1 216 ? -5.610 19.767 23.096 1.00 80.38 216 ALA A C 1
ATOM 1619 O O . ALA A 1 216 ? -5.136 19.022 22.245 1.00 80.38 216 ALA A O 1
ATOM 1620 N N . GLN A 1 217 ? -5.327 19.608 24.393 1.00 79.62 217 GLN A N 1
ATOM 1621 C CA . GLN A 1 217 ? -4.377 18.607 24.885 1.00 79.62 217 GLN A CA 1
ATOM 1622 C C . GLN A 1 217 ? -4.832 17.156 24.628 1.00 79.62 217 GLN A C 1
ATOM 1624 O O . GLN A 1 217 ? -4.001 16.279 24.395 1.00 79.62 217 GLN A O 1
ATOM 1629 N N . GLN A 1 218 ? -6.140 16.877 24.663 1.00 77.31 218 GLN A N 1
ATOM 1630 C CA . GLN A 1 218 ? -6.683 15.561 24.300 1.00 77.31 218 GLN A CA 1
ATOM 1631 C C . GLN A 1 218 ? -6.564 15.309 22.800 1.00 77.31 218 GLN A C 1
ATOM 1633 O O . GLN A 1 218 ? -6.260 14.188 22.400 1.00 77.31 218 GLN A O 1
ATOM 1638 N N . VAL A 1 219 ? -6.751 16.346 21.982 1.00 81.75 219 VAL A N 1
ATOM 1639 C CA . VAL A 1 219 ? -6.580 16.254 20.530 1.00 81.75 219 VAL A CA 1
ATOM 1640 C C . VAL A 1 219 ? -5.131 15.910 20.169 1.00 81.75 219 VAL A C 1
ATOM 1642 O O . VAL A 1 219 ? -4.905 15.035 19.335 1.00 81.75 219 VAL A O 1
ATOM 1645 N N . ASP A 1 220 ? -4.143 16.510 20.834 1.00 84.06 220 ASP A N 1
ATOM 1646 C CA . ASP A 1 220 ? -2.732 16.191 20.580 1.00 84.06 220 ASP A CA 1
ATOM 1647 C C . ASP A 1 220 ? -2.360 14.777 21.035 1.00 84.06 220 ASP A C 1
ATOM 1649 O O . ASP A 1 220 ? -1.706 14.036 20.297 1.00 84.06 220 ASP A O 1
ATOM 1653 N N . LYS A 1 221 ? -2.848 14.345 22.207 1.00 81.88 221 LYS A N 1
ATOM 1654 C CA . LYS A 1 221 ? -2.710 12.943 22.629 1.00 81.88 221 LYS A CA 1
ATOM 1655 C C . LYS A 1 221 ? -3.355 11.988 21.619 1.00 81.88 221 LYS A C 1
ATOM 1657 O O . LYS A 1 221 ? -2.787 10.933 21.344 1.00 81.88 221 LYS A O 1
ATOM 1662 N N . LEU A 1 222 ? -4.510 12.352 21.052 1.00 81.69 222 LEU A N 1
ATOM 1663 C CA . LEU A 1 222 ? -5.217 11.550 20.052 1.00 81.69 222 LEU A CA 1
ATOM 1664 C C . LEU A 1 222 ? -4.397 11.429 18.769 1.00 81.69 222 LEU A C 1
ATOM 1666 O O . LEU A 1 222 ? -4.224 10.318 18.279 1.00 81.69 222 LEU A O 1
ATOM 1670 N N . ARG A 1 223 ? -3.821 12.528 18.270 1.00 86.00 223 ARG A N 1
ATOM 1671 C CA . ARG A 1 223 ? -2.917 12.502 17.107 1.00 86.00 223 ARG A CA 1
ATOM 1672 C C . ARG A 1 223 ? -1.754 11.535 17.302 1.00 86.00 223 ARG A C 1
ATOM 1674 O O . ARG A 1 223 ? -1.489 10.719 16.421 1.00 86.00 223 ARG A O 1
ATOM 1681 N N . ILE A 1 224 ? -1.088 11.609 18.455 1.00 85.75 224 ILE A N 1
ATOM 1682 C CA . ILE A 1 224 ? 0.036 10.725 18.791 1.00 85.75 224 ILE A CA 1
ATOM 1683 C C . ILE A 1 224 ? -0.441 9.269 18.854 1.00 85.75 224 ILE A C 1
ATOM 1685 O O . ILE A 1 224 ? 0.134 8.406 18.196 1.00 85.75 224 ILE A O 1
ATOM 1689 N N . GLY A 1 225 ? -1.531 8.997 19.578 1.00 84.38 225 GLY A N 1
ATOM 1690 C CA . GLY A 1 225 ? -2.081 7.647 19.717 1.00 84.38 225 GLY A CA 1
ATOM 1691 C C . GLY A 1 225 ? -2.515 7.025 18.387 1.00 84.38 225 GLY A C 1
ATOM 1692 O O . GLY A 1 225 ? -2.260 5.846 18.148 1.00 84.38 225 GLY A O 1
ATOM 1693 N N . LEU A 1 226 ? -3.119 7.813 17.493 1.00 84.88 226 LEU A N 1
ATOM 1694 C CA . LEU A 1 226 ? -3.498 7.362 16.153 1.00 84.88 226 LEU A CA 1
ATOM 1695 C C . LEU A 1 226 ? -2.276 7.064 15.283 1.00 84.88 226 LEU A C 1
ATOM 1697 O O . LEU A 1 226 ? -2.265 6.043 14.598 1.00 84.88 226 LEU A O 1
ATOM 1701 N N . ARG A 1 227 ? -1.234 7.902 15.339 1.00 86.69 227 ARG A N 1
ATOM 1702 C CA . ARG A 1 227 ? 0.021 7.656 14.616 1.00 86.69 227 ARG A CA 1
ATOM 1703 C C . ARG A 1 227 ? 0.679 6.353 15.065 1.00 86.69 227 ARG A C 1
ATOM 1705 O O . ARG A 1 227 ? 1.014 5.525 14.223 1.00 86.69 227 ARG A O 1
ATOM 1712 N N . GLU A 1 228 ? 0.787 6.137 16.373 1.00 86.56 228 GLU A N 1
ATOM 1713 C CA . GLU A 1 228 ? 1.325 4.892 16.935 1.00 86.56 228 GLU A CA 1
ATOM 1714 C C . GLU A 1 228 ? 0.469 3.674 16.570 1.00 86.56 228 GLU A C 1
ATOM 1716 O O . GLU A 1 228 ? 0.999 2.623 16.210 1.00 86.56 228 GLU A O 1
ATOM 1721 N N . CYS A 1 229 ? -0.860 3.814 16.588 1.00 85.50 229 CYS A N 1
ATOM 1722 C CA . CYS A 1 229 ? -1.778 2.760 16.161 1.00 85.50 229 CYS A CA 1
ATOM 1723 C C . CYS A 1 229 ? -1.541 2.366 14.695 1.00 85.50 229 CYS A C 1
ATOM 1725 O O . CYS A 1 229 ? -1.333 1.188 14.406 1.00 85.50 229 CYS A O 1
ATOM 1727 N N . LEU A 1 230 ? -1.503 3.338 13.777 1.00 84.94 230 LEU A N 1
ATOM 1728 C CA . LEU A 1 230 ? -1.271 3.094 12.349 1.00 84.94 230 LEU A CA 1
ATOM 1729 C C . LEU A 1 230 ? 0.113 2.482 12.086 1.00 84.94 230 LEU A C 1
ATOM 1731 O O . LEU A 1 230 ? 0.222 1.520 11.324 1.00 84.94 230 LEU A O 1
ATOM 1735 N N . ASN A 1 231 ? 1.153 2.977 12.763 1.00 85.81 231 ASN A N 1
ATOM 1736 C CA . ASN A 1 231 ? 2.502 2.412 12.685 1.00 85.81 231 ASN A CA 1
ATOM 1737 C C . ASN A 1 231 ? 2.537 0.959 13.175 1.00 85.81 231 ASN A C 1
ATOM 1739 O O . ASN A 1 231 ? 3.119 0.094 12.518 1.00 85.81 231 ASN A O 1
ATOM 1743 N N . ARG A 1 232 ? 1.873 0.660 14.297 1.00 87.25 232 ARG A N 1
ATOM 1744 C CA . ARG A 1 232 ? 1.795 -0.701 14.838 1.00 87.25 232 ARG A CA 1
ATOM 1745 C C . ARG A 1 232 ? 1.022 -1.639 13.919 1.00 87.25 232 ARG A C 1
ATOM 1747 O O . ARG A 1 232 ? 1.478 -2.764 13.716 1.00 87.25 232 ARG A O 1
ATOM 1754 N N . ILE A 1 233 ? -0.109 -1.196 13.357 1.00 86.81 233 ILE A N 1
ATOM 1755 C CA . ILE A 1 233 ? -0.860 -1.975 12.360 1.00 86.81 233 ILE A CA 1
ATOM 1756 C C . ILE A 1 233 ? 0.070 -2.319 11.209 1.00 86.81 233 ILE A C 1
ATOM 1758 O O . ILE A 1 233 ? 0.223 -3.497 10.905 1.00 86.81 233 ILE A O 1
ATOM 1762 N N . TYR A 1 234 ? 0.753 -1.323 10.642 1.00 82.19 234 TYR A N 1
ATOM 1763 C CA . TYR A 1 234 ? 1.689 -1.544 9.548 1.00 82.19 234 TYR A CA 1
ATOM 1764 C C . TYR A 1 234 ? 2.722 -2.632 9.870 1.00 82.19 234 TYR A C 1
ATOM 1766 O O . TYR A 1 234 ? 2.808 -3.620 9.141 1.00 82.19 234 TYR A O 1
ATOM 1774 N N . CYS A 1 235 ? 3.477 -2.478 10.961 1.00 83.12 235 CYS A N 1
ATOM 1775 C CA . CYS A 1 235 ? 4.553 -3.411 11.300 1.00 83.12 235 CYS A CA 1
ATOM 1776 C C . CYS A 1 235 ? 4.039 -4.832 11.569 1.00 83.12 235 CYS A C 1
ATOM 1778 O O . CYS A 1 235 ? 4.787 -5.791 11.417 1.00 83.12 235 CYS A O 1
ATOM 1780 N N . SER A 1 236 ? 2.777 -4.969 11.981 1.00 85.88 236 SER A N 1
ATOM 1781 C CA . SER A 1 236 ? 2.193 -6.259 12.352 1.00 85.88 236 SER A CA 1
ATOM 1782 C C . SER A 1 236 ? 1.616 -7.028 11.164 1.00 85.88 236 SER A C 1
ATOM 1784 O O . SER A 1 236 ? 1.523 -8.249 11.231 1.00 85.88 236 SER A O 1
ATOM 1786 N N . VAL A 1 237 ? 1.181 -6.334 10.107 1.00 85.19 237 VAL A N 1
ATOM 1787 C CA . VAL A 1 237 ? 0.387 -6.959 9.034 1.00 85.19 237 VAL A CA 1
ATOM 1788 C C . VAL A 1 237 ? 1.154 -7.184 7.734 1.00 85.19 237 VAL A C 1
ATOM 1790 O O . VAL A 1 237 ? 0.714 -7.982 6.912 1.00 85.19 237 VAL A O 1
ATOM 1793 N N . CYS A 1 238 ? 2.290 -6.519 7.527 1.00 84.75 238 CYS A N 1
ATOM 1794 C CA . CYS A 1 238 ? 2.963 -6.564 6.232 1.00 84.75 238 CYS A CA 1
ATOM 1795 C C . CYS A 1 238 ? 3.491 -7.947 5.871 1.00 84.75 238 CYS A C 1
ATOM 1797 O O . CYS A 1 238 ? 4.297 -8.546 6.578 1.00 84.75 238 CYS A O 1
ATOM 1799 N N . ASN A 1 239 ? 3.049 -8.422 4.714 1.00 91.44 239 ASN A N 1
ATOM 1800 C CA . ASN A 1 239 ? 3.464 -9.679 4.116 1.00 91.44 239 ASN A CA 1
ATOM 1801 C C . ASN A 1 239 ? 3.428 -9.564 2.578 1.00 91.44 239 ASN A C 1
ATOM 1803 O O . ASN A 1 239 ? 3.097 -8.516 2.017 1.0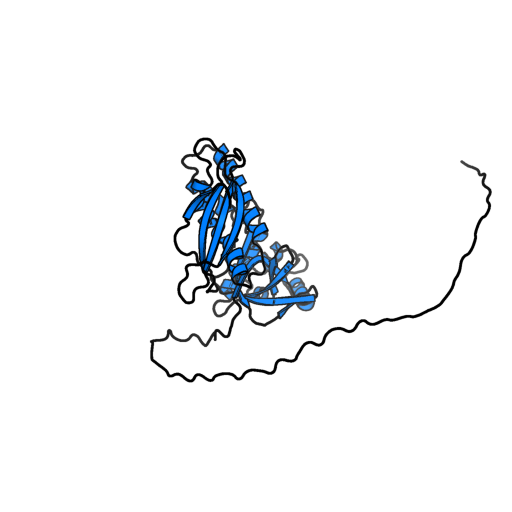0 91.44 239 ASN A O 1
ATOM 1807 N N . LEU A 1 240 ? 3.756 -10.650 1.876 1.00 92.75 240 LEU A N 1
ATOM 1808 C CA . LEU A 1 240 ? 3.851 -10.663 0.411 1.00 92.75 240 LEU A CA 1
ATOM 1809 C C . LEU A 1 240 ? 2.499 -10.520 -0.307 1.00 92.75 240 LEU A C 1
ATOM 1811 O O . LEU A 1 240 ? 2.467 -10.194 -1.490 1.00 92.75 240 LEU A O 1
ATOM 1815 N N . GLY A 1 241 ? 1.373 -10.742 0.373 1.00 93.69 241 GLY A N 1
ATOM 1816 C CA . GLY A 1 241 ? 0.055 -10.524 -0.213 1.00 93.69 241 GLY A CA 1
ATOM 1817 C C . GLY A 1 241 ? -0.355 -11.572 -1.243 1.00 93.69 241 GLY A C 1
ATOM 1818 O O . GLY A 1 241 ? -1.182 -11.261 -2.093 1.00 93.69 241 GLY A O 1
ATOM 1819 N N . MET A 1 242 ? 0.232 -12.775 -1.223 1.00 92.19 242 MET A N 1
ATOM 1820 C CA . MET A 1 242 ? -0.040 -13.820 -2.224 1.00 92.19 242 MET A CA 1
ATOM 1821 C C . MET A 1 242 ? -1.226 -14.703 -1.840 1.00 92.19 242 MET A C 1
ATOM 1823 O O . MET A 1 242 ? -2.113 -14.975 -2.650 1.00 92.19 242 MET A O 1
ATOM 1827 N N . TRP A 1 243 ? -1.246 -15.160 -0.591 1.00 92.88 243 TRP A N 1
ATOM 1828 C CA . TRP A 1 243 ? -2.307 -16.014 -0.069 1.00 92.88 243 TRP A CA 1
ATOM 1829 C C . TRP A 1 243 ? -3.545 -15.198 0.293 1.00 92.88 243 TRP A C 1
ATOM 1831 O O . TRP A 1 243 ? -3.467 -13.999 0.536 1.00 92.88 243 TRP A O 1
ATOM 1841 N N . SER A 1 244 ? -4.712 -15.832 0.365 1.00 94.62 244 SER A N 1
ATOM 1842 C CA . SER A 1 244 ? -5.933 -15.122 0.761 1.00 94.62 244 SER A CA 1
ATOM 1843 C C . SER A 1 244 ? -5.837 -14.516 2.164 1.00 94.62 244 SER A C 1
ATOM 1845 O O . SER A 1 244 ? -6.202 -13.358 2.352 1.00 94.62 244 SER A O 1
ATOM 1847 N N . SER A 1 245 ? -5.249 -15.245 3.118 1.00 93.31 245 SER A N 1
ATOM 1848 C CA . SER A 1 245 ? -4.935 -14.737 4.463 1.00 93.31 245 SER A CA 1
ATOM 1849 C C . SER A 1 245 ? -4.014 -13.520 4.419 1.00 93.31 245 SER A C 1
ATOM 1851 O O . SER A 1 245 ? -4.242 -12.537 5.119 1.00 93.31 245 SER A O 1
ATOM 1853 N N . ASP A 1 246 ? -2.992 -13.578 3.570 1.00 94.25 246 ASP A N 1
ATOM 1854 C CA . ASP A 1 246 ? -1.994 -12.529 3.379 1.00 94.25 246 ASP A CA 1
ATOM 1855 C C . ASP A 1 246 ? -2.643 -11.261 2.820 1.00 94.25 246 ASP A C 1
ATOM 1857 O O . ASP A 1 246 ? -2.461 -10.175 3.370 1.00 94.25 246 ASP A O 1
ATOM 1861 N N . ARG A 1 247 ? -3.474 -11.410 1.777 1.00 95.06 247 ARG A N 1
ATOM 1862 C CA . ARG A 1 247 ? -4.254 -10.314 1.185 1.00 95.06 247 ARG A CA 1
ATOM 1863 C C . ARG A 1 247 ? -5.200 -9.688 2.201 1.00 95.06 247 ARG A C 1
ATOM 1865 O O . ARG A 1 247 ? -5.264 -8.464 2.283 1.00 95.06 247 ARG A O 1
ATOM 1872 N N . ALA A 1 248 ? -5.900 -10.507 2.987 1.00 94.31 248 ALA A N 1
ATOM 1873 C CA . ALA A 1 248 ? -6.809 -10.023 4.023 1.00 94.31 248 ALA A CA 1
ATOM 1874 C C . ALA A 1 248 ? -6.042 -9.231 5.084 1.00 94.31 248 ALA A C 1
ATOM 1876 O O . ALA A 1 248 ? -6.429 -8.115 5.419 1.00 94.31 248 ALA A O 1
ATOM 1877 N N . THR A 1 249 ? -4.907 -9.770 5.531 1.00 93.62 249 THR A N 1
ATOM 1878 C CA . THR A 1 249 ? -4.024 -9.146 6.519 1.00 93.62 249 THR A CA 1
ATOM 1879 C C . THR A 1 249 ? -3.450 -7.823 6.001 1.00 93.62 249 THR A C 1
ATOM 1881 O O . THR A 1 249 ? -3.562 -6.805 6.677 1.00 93.62 249 THR A O 1
ATOM 1884 N N . ASN A 1 250 ? -2.947 -7.772 4.765 1.00 92.94 250 ASN A N 1
ATOM 1885 C CA . ASN A 1 250 ? -2.460 -6.531 4.157 1.00 92.94 250 ASN A CA 1
ATOM 1886 C C . ASN A 1 250 ? -3.582 -5.495 3.944 1.00 92.94 250 ASN A C 1
ATOM 1888 O O . ASN A 1 250 ? -3.340 -4.294 4.076 1.00 92.94 250 ASN A O 1
ATOM 1892 N N . PHE A 1 251 ? -4.815 -5.918 3.641 1.00 92.31 251 PHE A N 1
ATOM 1893 C CA . PHE A 1 251 ? -5.949 -4.998 3.477 1.00 92.31 251 PHE A CA 1
ATOM 1894 C C . PHE A 1 251 ? -6.339 -4.288 4.783 1.00 92.31 251 PHE A C 1
ATOM 1896 O O . PHE A 1 251 ? -6.790 -3.140 4.736 1.00 92.31 251 PHE A O 1
ATOM 1903 N N . VAL A 1 252 ? -6.078 -4.901 5.948 1.00 90.06 252 VAL A N 1
ATOM 1904 C CA . VAL A 1 252 ? -6.255 -4.258 7.267 1.00 90.06 252 VAL A CA 1
ATOM 1905 C C . VAL A 1 252 ? -5.494 -2.932 7.356 1.00 90.06 252 VAL A C 1
ATOM 1907 O O . VAL A 1 252 ? -6.030 -1.968 7.902 1.00 90.06 252 VAL A O 1
ATOM 1910 N N . ALA A 1 253 ? -4.285 -2.843 6.783 1.00 83.06 253 ALA A N 1
ATOM 1911 C CA . ALA A 1 253 ? -3.456 -1.635 6.850 1.00 83.06 253 ALA A CA 1
ATOM 1912 C C . ALA A 1 253 ? -4.106 -0.412 6.187 1.00 83.06 253 ALA A C 1
ATOM 1914 O O . ALA A 1 253 ? -3.996 0.695 6.707 1.00 83.06 253 ALA A O 1
ATOM 1915 N N . ILE A 1 254 ? -4.783 -0.599 5.050 1.00 79.06 254 ILE A N 1
ATOM 1916 C CA . ILE A 1 254 ? -5.444 0.495 4.318 1.00 79.06 254 ILE A CA 1
ATOM 1917 C C . ILE A 1 254 ? -6.805 0.818 4.919 1.00 79.06 254 ILE A C 1
ATOM 1919 O O . ILE A 1 254 ? -7.158 1.984 5.097 1.00 79.06 254 ILE A O 1
ATOM 1923 N N . ASN A 1 255 ? -7.563 -0.219 5.269 1.00 78.56 255 ASN A N 1
ATOM 1924 C CA . ASN A 1 255 ? -8.877 -0.058 5.871 1.00 78.56 255 ASN A CA 1
ATOM 1925 C C . ASN A 1 255 ? -8.806 0.658 7.233 1.00 78.56 255 ASN A C 1
ATOM 1927 O O . ASN A 1 255 ? -9.783 1.256 7.682 1.00 78.56 255 ASN A O 1
ATOM 1931 N N . ALA A 1 256 ? -7.621 0.693 7.855 1.00 66.88 256 ALA A N 1
ATOM 1932 C CA . ALA A 1 256 ? -7.352 1.456 9.063 1.00 66.88 256 ALA A CA 1
ATOM 1933 C C . ALA A 1 256 ? -7.875 2.901 9.000 1.00 66.88 256 ALA A C 1
ATOM 1935 O O . ALA A 1 256 ? -8.318 3.396 10.021 1.00 66.88 256 ALA A O 1
ATOM 1936 N N . ALA A 1 257 ? -7.925 3.568 7.840 1.00 61.66 257 ALA A N 1
ATOM 1937 C CA . ALA A 1 257 ? -8.508 4.910 7.741 1.00 61.66 257 ALA A CA 1
ATOM 1938 C C . ALA A 1 257 ? -10.017 4.951 8.049 1.00 61.66 257 ALA A C 1
ATOM 1940 O O . ALA A 1 257 ? -10.468 5.755 8.866 1.00 61.66 257 ALA A O 1
ATOM 1941 N N . GLN A 1 258 ? -10.795 4.056 7.432 1.00 66.19 258 GLN A N 1
ATOM 1942 C CA . GLN A 1 258 ? -12.240 3.944 7.669 1.00 66.19 258 GLN A CA 1
ATOM 1943 C C . GLN A 1 258 ? -12.516 3.456 9.091 1.00 66.19 258 GLN A C 1
ATOM 1945 O O . GLN A 1 258 ? -13.393 3.973 9.784 1.00 66.19 258 GLN A O 1
ATOM 1950 N N . ILE A 1 259 ? -11.711 2.493 9.537 1.00 66.94 259 ILE A N 1
ATOM 1951 C CA . ILE A 1 259 ? -11.770 1.935 10.880 1.00 66.94 259 ILE A CA 1
ATOM 1952 C C . ILE A 1 259 ? -11.452 3.011 11.908 1.00 66.94 259 ILE A C 1
ATOM 1954 O O . ILE A 1 259 ? -12.206 3.163 12.849 1.00 66.94 259 ILE A O 1
ATOM 1958 N N . VAL A 1 260 ? -10.393 3.798 11.745 1.00 63.62 260 VAL A N 1
ATOM 1959 C CA . VAL A 1 260 ? -10.014 4.828 12.715 1.00 63.62 260 VAL A CA 1
ATOM 1960 C C . VAL A 1 260 ? -11.144 5.843 12.880 1.00 63.62 260 VAL A C 1
ATOM 1962 O O . VAL A 1 260 ? -11.480 6.161 14.017 1.00 63.62 260 VAL A O 1
ATOM 1965 N N . THR A 1 261 ? -11.791 6.297 11.799 1.00 64.06 261 THR A N 1
ATOM 1966 C CA . THR A 1 261 ? -12.970 7.174 11.915 1.00 64.06 261 THR A CA 1
ATOM 1967 C C . THR A 1 261 ? -14.126 6.484 12.644 1.00 64.06 261 THR A C 1
ATOM 1969 O O . THR A 1 261 ? -14.689 7.069 13.568 1.00 64.06 261 THR A O 1
ATOM 1972 N N . ALA A 1 262 ? -14.444 5.232 12.297 1.00 63.66 262 ALA A N 1
ATOM 1973 C CA . ALA A 1 262 ? -15.490 4.456 12.972 1.00 63.66 262 ALA A CA 1
ATOM 1974 C C . ALA A 1 262 ? -15.164 4.178 14.453 1.00 63.66 262 ALA A C 1
ATOM 1976 O O . ALA A 1 262 ? -16.056 4.122 15.295 1.00 63.66 262 ALA A O 1
ATOM 1977 N N . LEU A 1 263 ? -13.879 4.053 14.781 1.00 64.62 263 LEU A N 1
ATOM 1978 C CA . LEU A 1 263 ? -13.382 3.698 16.101 1.00 64.62 263 LEU A CA 1
ATOM 1979 C C . LEU A 1 263 ? -13.009 4.882 16.960 1.00 64.62 263 LEU A C 1
ATOM 1981 O O . LEU A 1 263 ? -12.712 4.677 18.128 1.00 64.62 263 LEU A O 1
ATOM 1985 N N . THR A 1 264 ? -13.022 6.114 16.453 1.00 68.19 264 THR A N 1
ATOM 1986 C CA . THR A 1 264 ? -12.527 7.236 17.259 1.00 68.19 264 THR A CA 1
ATOM 1987 C C . THR A 1 264 ? -13.333 7.375 18.559 1.00 68.19 264 THR A C 1
ATOM 1989 O O . THR A 1 264 ? -12.756 7.670 19.598 1.00 68.19 264 THR A O 1
ATOM 1992 N N . GLN A 1 265 ? -14.633 7.058 18.550 1.00 68.31 265 GLN A N 1
ATOM 1993 C CA . GLN A 1 265 ? -15.441 6.985 19.775 1.00 68.31 265 GLN A CA 1
ATOM 1994 C C . GLN A 1 265 ? -15.082 5.785 20.667 1.00 68.31 265 GLN A C 1
ATOM 1996 O O . GLN A 1 265 ? -14.976 5.944 21.879 1.00 68.31 265 GLN A O 1
ATOM 2001 N N . ASP A 1 266 ? -14.853 4.609 20.080 1.00 68.50 266 ASP A N 1
ATOM 2002 C CA . ASP A 1 266 ? -14.465 3.383 20.795 1.00 68.50 266 ASP A CA 1
ATOM 2003 C C . ASP A 1 266 ? -13.047 3.459 21.400 1.00 68.50 266 ASP A C 1
ATOM 2005 O O . ASP A 1 266 ? -12.762 2.802 22.404 1.00 68.50 266 ASP A O 1
ATOM 2009 N N . LEU A 1 267 ? -12.158 4.266 20.810 1.00 72.12 267 LEU A N 1
ATOM 2010 C CA . LEU A 1 267 ? -10.793 4.518 21.281 1.00 72.12 267 LEU A CA 1
ATOM 2011 C C . LEU A 1 267 ? -10.745 5.497 22.455 1.00 72.12 267 LEU A C 1
ATOM 2013 O O . LEU A 1 267 ? -9.781 5.479 23.220 1.00 72.12 267 LEU A O 1
ATOM 2017 N N . LEU A 1 268 ? -11.762 6.339 22.631 1.00 72.06 268 LEU A N 1
ATOM 2018 C CA . LEU A 1 268 ? -11.850 7.217 23.791 1.00 72.06 268 LEU A CA 1
ATOM 2019 C C . LEU A 1 268 ? -12.317 6.406 25.003 1.00 72.06 268 LEU A C 1
ATOM 2021 O O . LEU A 1 268 ? -13.412 5.844 25.010 1.00 72.06 268 LEU A O 1
ATOM 2025 N N . ALA A 1 269 ? -11.514 6.353 26.068 1.00 61.66 269 ALA A N 1
ATOM 2026 C CA . ALA A 1 269 ? -11.875 5.640 27.291 1.00 61.66 269 ALA A CA 1
ATOM 2027 C C . ALA A 1 269 ? -12.879 6.440 28.159 1.00 61.66 269 ALA A C 1
ATOM 2029 O O . ALA A 1 269 ? -12.679 6.644 29.357 1.00 61.66 269 ALA A O 1
ATOM 2030 N N . GLY A 1 270 ? -14.010 6.854 27.577 1.00 62.50 270 GLY A N 1
ATOM 2031 C CA . GLY A 1 270 ? -15.044 7.651 28.246 1.00 62.50 270 GLY A CA 1
ATOM 2032 C C . GLY A 1 270 ? -14.545 9.017 28.741 1.00 62.50 270 GLY A C 1
ATOM 2033 O O . GLY A 1 270 ? -13.461 9.467 28.392 1.00 62.50 270 GLY A O 1
ATOM 2034 N N . SER A 1 271 ? -15.342 9.691 29.573 1.00 52.88 271 SER A N 1
ATOM 2035 C CA . SER A 1 271 ? -15.104 11.082 30.005 1.00 52.88 271 SER A CA 1
ATOM 2036 C C . SER A 1 271 ? -13.862 11.295 30.885 1.00 52.88 271 SER A C 1
ATOM 2038 O O . SER A 1 271 ? -13.480 12.435 31.125 1.00 52.88 271 SER A O 1
ATOM 2040 N N . SER A 1 272 ? -13.263 10.222 31.406 1.00 50.88 272 SER A N 1
ATOM 2041 C CA . SER A 1 272 ? -12.223 10.269 32.444 1.00 50.88 272 SER A CA 1
ATOM 2042 C C . SER A 1 272 ? -11.013 9.367 32.180 1.00 50.88 272 SER A C 1
ATOM 2044 O O . SER A 1 272 ? -10.130 9.302 33.030 1.00 50.88 272 SER A O 1
ATOM 2046 N N . GLY A 1 273 ? -10.951 8.675 31.037 1.00 58.22 273 GLY A N 1
ATOM 2047 C CA . GLY A 1 273 ? -9.797 7.857 30.653 1.00 58.22 273 GLY A CA 1
ATOM 2048 C C . GLY A 1 273 ? -9.075 8.397 29.419 1.00 58.22 273 GLY A C 1
ATOM 2049 O O . GLY A 1 273 ? -9.661 9.119 28.611 1.00 58.22 273 GLY A O 1
ATOM 2050 N N . GLY A 1 274 ? -7.798 8.041 29.282 1.00 68.44 274 GLY A N 1
ATOM 2051 C CA . GLY A 1 274 ? -6.980 8.324 28.108 1.00 68.44 274 GLY A CA 1
ATOM 2052 C C . GLY A 1 274 ? -7.431 7.602 26.832 1.00 68.44 274 GLY A C 1
ATOM 2053 O O . GLY A 1 274 ? -8.524 7.049 26.722 1.00 68.44 274 GLY A O 1
ATOM 2054 N N . ILE A 1 275 ? -6.574 7.629 25.815 1.00 77.12 275 ILE A N 1
ATOM 2055 C CA . ILE A 1 275 ? -6.840 6.972 24.530 1.00 77.12 275 ILE A CA 1
ATOM 2056 C C . ILE A 1 275 ? -6.420 5.508 24.622 1.00 77.12 275 ILE A C 1
ATOM 2058 O O . ILE A 1 275 ? -5.278 5.207 24.980 1.00 77.12 275 ILE A O 1
ATOM 2062 N N . ARG A 1 276 ? -7.337 4.598 24.280 1.00 85.56 276 ARG A N 1
ATOM 2063 C CA . ARG A 1 276 ? -7.042 3.170 24.176 1.00 85.56 276 ARG A CA 1
ATOM 2064 C C . ARG A 1 276 ? -6.022 2.926 23.064 1.00 85.56 276 ARG A C 1
ATOM 2066 O O . ARG A 1 276 ? -6.076 3.544 22.003 1.00 85.56 276 ARG A O 1
ATOM 2073 N N . GLN A 1 277 ? -5.113 1.990 23.297 1.00 86.56 277 GLN A N 1
ATOM 2074 C CA . GLN A 1 277 ? -4.053 1.620 22.365 1.00 86.56 277 GLN A CA 1
ATOM 2075 C C . GLN A 1 277 ? -4.296 0.224 21.804 1.00 86.56 277 GLN A C 1
ATOM 2077 O O . GLN A 1 277 ? -4.867 -0.635 22.475 1.00 86.56 277 GLN A O 1
ATOM 2082 N N . LEU A 1 278 ? -3.857 -0.016 20.570 1.00 88.81 278 LEU A N 1
ATOM 2083 C CA . LEU A 1 278 ? -3.971 -1.324 19.932 1.00 88.81 278 LEU A CA 1
ATOM 2084 C C . LEU A 1 278 ? -3.118 -2.353 20.689 1.00 88.81 278 LEU A C 1
ATOM 2086 O O . LEU A 1 278 ? -1.912 -2.170 20.809 1.00 88.81 278 LEU A O 1
ATOM 2090 N N . ALA A 1 279 ? -3.732 -3.429 21.175 1.00 89.62 279 ALA A N 1
ATOM 2091 C CA . ALA A 1 279 ? -3.072 -4.577 21.798 1.00 89.62 279 ALA A CA 1
ATOM 2092 C C . ALA A 1 279 ? -2.781 -5.680 20.778 1.00 89.62 279 ALA A C 1
ATOM 2094 O O . ALA A 1 279 ? -1.650 -6.159 20.686 1.00 89.62 279 ALA A O 1
ATOM 2095 N N . GLN A 1 280 ? -3.795 -6.094 20.020 1.00 91.44 280 GLN A N 1
ATOM 2096 C CA . GLN A 1 280 ? -3.713 -7.294 19.194 1.00 91.44 280 GLN A CA 1
ATOM 2097 C C . GLN A 1 280 ? -4.542 -7.162 17.920 1.00 91.44 280 GLN A C 1
ATOM 2099 O O . GLN A 1 280 ? -5.577 -6.494 17.898 1.00 91.44 280 GLN A O 1
ATOM 2104 N N . ILE A 1 281 ? -4.059 -7.824 16.870 1.00 91.81 281 ILE A N 1
ATOM 2105 C CA . ILE A 1 281 ? -4.729 -8.000 15.586 1.00 91.81 281 ILE A CA 1
ATOM 2106 C C . ILE A 1 281 ? -4.861 -9.507 15.363 1.00 91.81 281 ILE A C 1
ATOM 2108 O O . ILE A 1 281 ? -3.880 -10.233 15.524 1.00 91.81 281 ILE A O 1
ATOM 2112 N N . ALA A 1 282 ? -6.045 -9.971 14.979 1.00 93.44 282 ALA A N 1
ATOM 2113 C CA . ALA A 1 282 ? -6.235 -11.306 14.424 1.00 93.44 282 ALA A CA 1
ATOM 2114 C C . ALA A 1 282 ? -7.037 -11.234 13.134 1.00 93.44 282 ALA A C 1
ATOM 2116 O O . ALA A 1 282 ? -7.947 -10.417 13.000 1.00 93.44 282 ALA A O 1
ATOM 2117 N N . VAL A 1 283 ? -6.678 -12.109 12.201 1.00 94.56 283 VAL A N 1
ATOM 2118 C CA . VAL A 1 283 ? -7.337 -12.272 10.910 1.00 94.56 283 VAL A CA 1
ATOM 2119 C C . VAL A 1 283 ? -7.623 -13.757 10.751 1.00 94.56 283 VAL A C 1
ATOM 2121 O O . VAL A 1 283 ? -6.704 -14.571 10.681 1.00 94.56 283 VAL A O 1
ATOM 2124 N N . GLU A 1 284 ? -8.899 -14.117 10.747 1.00 95.31 284 GLU A N 1
ATOM 2125 C CA . GLU A 1 284 ? -9.370 -15.502 10.762 1.00 95.31 284 GLU A CA 1
ATOM 2126 C C . GLU A 1 284 ? -10.321 -15.740 9.594 1.00 95.31 284 GLU A C 1
ATOM 2128 O O . GLU A 1 284 ? -10.974 -14.819 9.109 1.00 95.31 284 GLU A O 1
ATOM 2133 N N . LYS A 1 285 ? -10.417 -16.981 9.115 1.00 95.44 285 LYS A N 1
ATOM 2134 C CA . LYS A 1 285 ? -11.360 -17.304 8.044 1.00 95.44 285 LYS A CA 1
ATOM 2135 C C . LYS A 1 285 ? -12.791 -17.103 8.552 1.00 95.44 285 LYS A C 1
ATOM 2137 O O . LYS A 1 285 ? -13.156 -17.663 9.584 1.00 95.44 285 LYS A O 1
ATOM 2142 N N . SER A 1 286 ? -13.598 -16.330 7.824 1.00 94.00 286 SER A N 1
ATOM 2143 C CA . SER A 1 286 ? -14.972 -16.064 8.253 1.00 94.00 286 SER A CA 1
ATOM 2144 C C . SER A 1 286 ? -15.845 -17.306 8.101 1.00 94.00 286 SER A C 1
ATOM 2146 O O . SER A 1 286 ? -15.764 -18.024 7.102 1.00 94.00 286 SER A O 1
ATOM 2148 N N . SER A 1 287 ? -16.714 -17.533 9.086 1.00 88.81 287 SER A N 1
ATOM 2149 C CA . SER A 1 287 ? -17.736 -18.590 9.026 1.00 88.81 287 SER A CA 1
ATOM 2150 C C . SER A 1 287 ? -18.941 -18.197 8.164 1.00 88.81 287 SER A C 1
ATOM 2152 O O . SER A 1 287 ? -19.744 -19.056 7.806 1.00 88.81 287 SER A O 1
ATOM 2154 N N . PHE A 1 288 ? -19.082 -16.908 7.833 1.00 79.69 288 PHE A N 1
ATOM 2155 C CA . PHE A 1 288 ? -20.220 -16.371 7.095 1.00 79.69 288 PHE A CA 1
ATOM 2156 C C . PHE A 1 288 ? -19.741 -15.680 5.822 1.00 79.69 288 PHE A C 1
ATOM 2158 O O . PHE A 1 288 ? -19.266 -14.549 5.843 1.00 79.69 288 PHE A O 1
ATOM 2165 N N . CYS A 1 289 ? -19.920 -16.357 4.694 1.00 82.56 289 CYS A N 1
ATOM 2166 C CA . CYS A 1 289 ? -19.620 -15.831 3.370 1.00 82.56 289 CYS A CA 1
ATOM 2167 C C . CYS A 1 289 ? -20.720 -16.211 2.393 1.00 82.56 289 CYS A C 1
ATOM 2169 O O . CYS A 1 289 ? -21.418 -17.211 2.575 1.00 82.56 289 CYS A O 1
ATOM 2171 N N . ARG A 1 290 ? -20.856 -15.424 1.325 1.00 87.56 290 ARG A N 1
ATOM 2172 C CA . ARG A 1 290 ? -21.600 -15.886 0.154 1.00 87.56 290 ARG A CA 1
ATOM 2173 C C . ARG A 1 290 ? -20.857 -17.070 -0.459 1.00 87.56 290 ARG A C 1
ATOM 2175 O O . ARG A 1 290 ? -19.637 -17.182 -0.331 1.00 87.56 290 ARG A O 1
ATOM 2182 N N . VAL A 1 291 ? -21.605 -17.939 -1.129 1.00 79.62 291 VAL A N 1
ATOM 2183 C CA . VAL A 1 291 ? -21.015 -18.953 -2.006 1.00 79.62 291 VAL A CA 1
ATOM 2184 C C . VAL A 1 291 ? -20.168 -18.200 -3.042 1.00 79.62 291 VAL A C 1
ATOM 2186 O O . VAL A 1 291 ? -20.630 -17.191 -3.570 1.00 79.62 291 VAL A O 1
ATOM 2189 N N . ASP A 1 292 ? -18.918 -18.625 -3.228 1.00 86.69 292 ASP A N 1
ATOM 2190 C CA . ASP A 1 292 ? -17.869 -17.998 -4.061 1.00 86.69 292 ASP A CA 1
ATOM 2191 C C . ASP A 1 292 ? -17.145 -16.760 -3.486 1.00 86.69 292 ASP A C 1
ATOM 2193 O O . ASP A 1 292 ? -16.250 -16.219 -4.137 1.00 86.69 292 ASP A O 1
ATOM 2197 N N . SER A 1 293 ? -17.446 -16.336 -2.254 1.00 91.75 293 SER A N 1
ATOM 2198 C CA . SER A 1 293 ? -16.664 -15.298 -1.562 1.00 91.75 293 SER A CA 1
ATOM 2199 C C . SER A 1 293 ? -15.489 -15.883 -0.778 1.00 91.75 293 SER A C 1
ATOM 2201 O O . SER A 1 293 ? -15.535 -16.999 -0.256 1.00 91.75 293 SER A O 1
ATOM 2203 N N . ASP A 1 294 ? -14.449 -15.071 -0.594 1.00 94.38 294 ASP A N 1
ATOM 2204 C CA . ASP A 1 294 ? -13.294 -15.415 0.225 1.00 94.38 294 ASP A CA 1
ATOM 2205 C C . ASP A 1 294 ? -13.172 -14.419 1.373 1.00 94.38 294 ASP A C 1
ATOM 2207 O O . ASP A 1 294 ? -12.339 -13.515 1.345 1.00 94.38 294 ASP A O 1
ATOM 2211 N N . CYS A 1 295 ? -14.040 -14.567 2.380 1.00 95.81 295 CYS A N 1
ATOM 2212 C CA . CYS A 1 295 ? -14.072 -13.634 3.501 1.00 95.81 295 CYS A CA 1
ATOM 2213 C C . CYS A 1 295 ? -13.275 -14.075 4.725 1.00 95.81 295 CYS A C 1
ATOM 2215 O O . CYS A 1 295 ? -13.139 -15.268 5.024 1.00 95.81 295 CYS A O 1
ATOM 2217 N N . TRP A 1 296 ? -12.771 -13.061 5.417 1.00 96.19 296 TRP A N 1
ATOM 2218 C CA . TRP A 1 296 ? -11.916 -13.127 6.589 1.00 96.19 296 TRP A CA 1
ATOM 2219 C C . TRP A 1 296 ? -12.437 -12.141 7.630 1.00 96.19 296 TRP A C 1
ATOM 2221 O O . TRP A 1 296 ? -12.693 -10.978 7.314 1.00 96.19 296 TRP A O 1
ATOM 2231 N N . ASP A 1 297 ? -12.608 -12.612 8.858 1.00 94.31 297 ASP A N 1
ATOM 2232 C CA . ASP A 1 297 ? -12.982 -11.785 9.995 1.00 94.31 297 ASP A CA 1
ATOM 2233 C C . ASP A 1 297 ? -11.717 -11.196 10.616 1.00 94.31 297 ASP A C 1
ATOM 2235 O O . ASP A 1 297 ? -10.762 -11.909 10.933 1.00 94.31 297 ASP A O 1
ATOM 2239 N N . VAL A 1 298 ? -11.715 -9.880 10.794 1.00 92.69 298 VAL A N 1
ATOM 2240 C CA . VAL A 1 298 ? -10.627 -9.145 11.432 1.00 92.69 298 VAL A CA 1
ATOM 2241 C C . VAL A 1 298 ? -11.072 -8.695 12.801 1.00 92.69 298 VAL A C 1
ATOM 2243 O O . VAL A 1 298 ? -12.104 -8.041 12.923 1.00 92.69 298 VAL A O 1
ATOM 2246 N N . LYS A 1 299 ? -10.259 -8.989 13.814 1.00 92.38 299 LYS A N 1
ATOM 2247 C CA . LYS A 1 299 ? -10.447 -8.547 15.195 1.00 92.38 299 LYS A CA 1
ATOM 2248 C C . LYS A 1 299 ? -9.296 -7.635 15.598 1.00 92.38 299 LYS A C 1
ATOM 2250 O O . LYS A 1 299 ? -8.134 -8.033 15.537 1.00 92.38 299 LYS A O 1
ATOM 2255 N N . LEU A 1 300 ? -9.625 -6.424 16.032 1.00 90.81 300 LEU A N 1
ATOM 2256 C CA . LEU A 1 300 ? -8.689 -5.457 16.601 1.00 90.81 300 LEU A CA 1
ATOM 2257 C C . LEU A 1 300 ? -9.039 -5.260 18.075 1.00 90.81 300 LEU A C 1
ATOM 2259 O O . LEU A 1 300 ? -10.155 -4.848 18.391 1.00 90.81 300 LEU A O 1
ATOM 2263 N N . ALA A 1 301 ? -8.106 -5.554 18.975 1.00 91.00 301 ALA A N 1
ATOM 2264 C CA . ALA A 1 301 ? -8.292 -5.340 20.406 1.00 91.00 301 ALA A CA 1
ATOM 2265 C C . ALA A 1 301 ? -7.558 -4.099 20.882 1.00 91.00 301 ALA A C 1
ATOM 2267 O O . ALA A 1 301 ? -6.371 -3.934 20.607 1.00 91.00 301 ALA A O 1
ATOM 2268 N N . PHE A 1 302 ? -8.251 -3.270 21.655 1.00 89.31 302 PHE A N 1
ATOM 2269 C CA . PHE A 1 302 ? -7.731 -2.029 22.204 1.00 89.31 302 PHE A CA 1
ATOM 2270 C C . PHE A 1 302 ? -7.808 -2.030 23.730 1.00 89.31 302 PHE A C 1
ATOM 2272 O O . PHE A 1 302 ? -8.884 -2.189 24.313 1.00 89.31 302 PHE A O 1
ATOM 2279 N N . PHE A 1 303 ? -6.678 -1.807 24.391 1.00 89.31 303 PHE A N 1
ATOM 2280 C CA . PHE A 1 303 ? -6.580 -1.746 25.850 1.00 89.31 303 PHE A CA 1
ATOM 2281 C C . PHE A 1 303 ? -6.423 -0.300 26.330 1.00 89.31 303 PHE A C 1
ATOM 2283 O O . PHE A 1 303 ? -5.984 0.564 25.576 1.00 89.31 303 PHE A O 1
ATOM 2290 N N . ASP A 1 304 ? -6.808 -0.025 27.574 1.00 88.12 304 ASP A N 1
ATOM 2291 C CA . ASP A 1 304 ? -6.599 1.277 28.214 1.00 88.12 304 ASP A CA 1
ATOM 2292 C C . ASP A 1 304 ? -5.236 1.267 28.939 1.00 88.12 304 ASP A C 1
ATOM 2294 O O . ASP A 1 304 ? -5.095 0.539 29.928 1.00 88.12 304 ASP A O 1
ATOM 2298 N N . PRO A 1 305 ? -4.226 2.023 28.465 1.00 85.88 305 PRO A N 1
ATOM 2299 C CA . PRO A 1 305 ? -2.902 2.042 29.088 1.00 85.88 305 PRO A CA 1
ATOM 2300 C C . PRO A 1 305 ? -2.887 2.749 30.452 1.00 85.88 305 PRO A C 1
ATOM 2302 O O . PRO A 1 305 ? -1.968 2.537 31.236 1.00 85.88 305 PRO A O 1
ATOM 2305 N N . GLU A 1 306 ? -3.882 3.586 30.759 1.00 85.69 306 GLU A N 1
ATOM 2306 C CA . GLU A 1 306 ? -3.979 4.280 32.049 1.00 85.69 306 GLU A CA 1
ATOM 2307 C C . GLU A 1 306 ? -4.734 3.436 33.089 1.00 85.69 306 GLU A C 1
ATOM 2309 O O . GLU A 1 306 ? -4.565 3.624 34.295 1.00 85.69 306 GLU A O 1
ATOM 2314 N N . ASN A 1 307 ? -5.548 2.474 32.641 1.00 86.12 307 ASN A N 1
ATOM 2315 C CA . ASN A 1 307 ? -6.291 1.576 33.516 1.00 86.12 307 ASN A CA 1
ATOM 2316 C C . ASN A 1 307 ? -6.351 0.140 32.975 1.00 86.12 307 ASN A C 1
ATOM 2318 O O . ASN A 1 307 ? -7.312 -0.263 32.320 1.00 86.12 307 ASN A O 1
ATOM 2322 N N . HIS A 1 308 ? -5.383 -0.681 33.383 1.00 82.38 308 HIS A N 1
ATOM 2323 C CA . HIS A 1 308 ? -5.295 -2.092 32.984 1.00 82.38 308 HIS A CA 1
ATOM 2324 C C . HIS A 1 308 ? -6.441 -2.976 33.511 1.00 82.38 308 HIS A C 1
ATOM 2326 O O . HIS A 1 308 ? -6.560 -4.126 33.100 1.00 82.38 308 HIS A O 1
ATOM 2332 N N . ARG A 1 309 ? -7.274 -2.483 34.442 1.00 86.81 309 ARG A N 1
ATOM 2333 C CA . ARG A 1 309 ? -8.470 -3.210 34.907 1.00 86.81 309 ARG A CA 1
ATOM 2334 C C . ARG A 1 309 ? -9.669 -3.000 33.990 1.00 86.81 309 ARG A C 1
ATOM 2336 O O . ARG A 1 309 ? -10.663 -3.708 34.134 1.00 86.81 309 ARG A O 1
ATOM 2343 N N . ARG A 1 310 ? -9.617 -2.009 33.095 1.00 87.38 310 ARG A N 1
ATOM 2344 C CA . ARG A 1 310 ? -10.685 -1.773 32.129 1.00 87.38 310 ARG A CA 1
ATOM 2345 C C . ARG A 1 310 ? -10.646 -2.893 31.079 1.00 87.38 310 ARG A C 1
ATOM 2347 O O . ARG A 1 310 ? -9.567 -3.169 30.553 1.00 87.38 310 ARG A O 1
ATOM 2354 N N . PRO A 1 311 ? -11.791 -3.513 30.738 1.00 90.00 311 PRO A N 1
ATOM 2355 C CA . PRO A 1 311 ? -11.829 -4.524 29.688 1.00 90.00 311 PRO A CA 1
ATOM 2356 C C . PRO A 1 311 ? -11.345 -3.939 28.360 1.00 90.00 311 PRO A C 1
ATOM 2358 O O . PRO A 1 311 ? -11.532 -2.745 28.083 1.00 90.00 311 PRO A O 1
ATOM 2361 N N . MET A 1 312 ? -10.745 -4.783 27.524 1.00 90.62 312 MET A N 1
ATOM 2362 C CA . MET A 1 312 ? -10.380 -4.417 26.160 1.00 90.62 312 MET A CA 1
ATOM 2363 C C . MET A 1 312 ? -11.638 -4.115 25.349 1.00 90.62 312 MET A C 1
ATOM 2365 O O . MET A 1 312 ? -12.676 -4.748 25.528 1.00 90.62 312 MET A O 1
ATOM 2369 N N . ARG A 1 313 ? -11.538 -3.151 24.438 1.00 89.75 313 ARG A N 1
ATOM 2370 C CA . ARG A 1 313 ? -12.536 -2.897 23.403 1.00 89.75 313 ARG A CA 1
ATOM 2371 C C . ARG A 1 313 ? -12.131 -3.702 22.175 1.00 89.75 313 ARG A C 1
ATOM 2373 O O . ARG A 1 313 ? -11.057 -3.462 21.629 1.00 89.75 313 ARG A O 1
ATOM 2380 N N . ILE A 1 314 ? -12.951 -4.665 21.776 1.00 90.62 314 ILE A N 1
ATOM 2381 C CA . ILE A 1 314 ? -12.734 -5.472 20.575 1.00 90.62 314 ILE A CA 1
ATOM 2382 C C . ILE A 1 314 ? -13.604 -4.916 19.461 1.00 90.62 314 ILE A C 1
ATOM 2384 O O . ILE A 1 314 ? -14.780 -4.628 19.668 1.00 90.62 314 ILE A O 1
ATOM 2388 N N . VAL A 1 315 ? -13.008 -4.784 18.284 1.00 89.06 315 VAL A N 1
ATOM 2389 C CA . VAL A 1 315 ? -13.661 -4.356 17.051 1.00 89.06 315 VAL A CA 1
ATOM 2390 C C . VAL A 1 315 ? -13.533 -5.481 16.049 1.00 89.06 315 VAL A C 1
ATOM 2392 O O . VAL A 1 315 ? -12.425 -5.956 15.806 1.00 89.06 315 VAL A O 1
ATOM 2395 N N . CYS A 1 316 ? -14.650 -5.878 15.452 1.00 89.50 316 CYS A N 1
ATOM 2396 C CA . CYS A 1 316 ? -14.707 -6.941 14.468 1.00 89.50 316 CYS A CA 1
ATOM 2397 C C . CYS A 1 316 ? -15.410 -6.485 13.197 1.00 89.50 316 CYS A C 1
ATOM 2399 O O . CYS A 1 316 ? -16.496 -5.910 13.249 1.00 89.50 316 CYS A O 1
ATOM 2401 N N . TYR A 1 317 ? -14.823 -6.793 12.052 1.00 90.25 317 TYR A N 1
ATOM 2402 C CA . TYR A 1 317 ? -15.428 -6.573 10.742 1.00 90.25 317 TYR A CA 1
ATOM 2403 C C . TYR A 1 317 ? -14.937 -7.645 9.771 1.00 90.25 317 TYR A C 1
ATOM 2405 O O . TYR A 1 317 ? -13.953 -8.331 10.042 1.00 90.25 317 TYR A O 1
ATOM 2413 N N . THR A 1 318 ? -15.623 -7.789 8.644 1.00 92.88 318 THR A N 1
ATOM 2414 C CA . THR A 1 318 ? -15.320 -8.832 7.662 1.00 92.88 318 THR A CA 1
ATOM 2415 C C . THR A 1 318 ? -14.783 -8.199 6.381 1.00 92.88 318 THR A C 1
ATOM 2417 O O . THR A 1 318 ? -15.279 -7.166 5.928 1.00 92.88 318 THR A O 1
ATOM 2420 N N . ILE A 1 319 ? -13.759 -8.815 5.795 1.00 94.00 319 ILE A N 1
ATOM 2421 C CA . ILE A 1 319 ? -13.162 -8.441 4.508 1.00 94.00 319 ILE A CA 1
ATOM 2422 C C . ILE A 1 319 ? -13.395 -9.582 3.527 1.00 94.00 319 ILE A C 1
ATOM 2424 O O . ILE A 1 319 ? -13.150 -10.723 3.892 1.00 94.00 319 ILE A O 1
ATOM 2428 N N . ASP A 1 320 ? -13.786 -9.291 2.290 1.00 94.88 320 ASP A N 1
ATOM 2429 C CA . ASP A 1 320 ? -13.774 -10.234 1.166 1.00 94.88 320 ASP A CA 1
ATOM 2430 C C . ASP A 1 320 ? -12.566 -9.970 0.257 1.00 94.88 320 ASP A C 1
ATOM 2432 O O . ASP A 1 320 ? -12.399 -8.859 -0.248 1.00 94.88 320 ASP A O 1
ATOM 2436 N N . VAL A 1 321 ? -11.727 -10.991 0.050 1.00 94.94 321 VAL A N 1
ATOM 2437 C CA . VAL A 1 321 ? -10.521 -10.954 -0.800 1.00 94.94 321 VAL A CA 1
ATOM 2438 C C . VAL A 1 321 ? -10.636 -11.839 -2.048 1.00 94.94 321 VAL A C 1
ATOM 2440 O O . VAL A 1 321 ? -9.615 -12.218 -2.636 1.00 94.94 321 VAL A O 1
ATOM 2443 N N . SER A 1 322 ? -11.863 -12.198 -2.440 1.00 93.25 322 SER A N 1
ATOM 2444 C CA . SER A 1 322 ? -12.155 -12.957 -3.670 1.00 93.25 322 SER A CA 1
ATOM 2445 C C . SER A 1 322 ? -11.793 -12.199 -4.946 1.00 93.25 322 SER A C 1
ATOM 2447 O O . SER A 1 322 ? -11.510 -12.813 -5.973 1.00 93.25 322 SER A O 1
ATOM 2449 N N . ASN A 1 323 ? -11.779 -10.867 -4.890 1.00 91.75 323 ASN A N 1
ATOM 2450 C CA . ASN A 1 323 ? -11.422 -10.003 -6.007 1.00 91.75 323 ASN A CA 1
ATOM 2451 C C . ASN A 1 323 ? -10.050 -9.342 -5.787 1.00 91.75 323 ASN A C 1
ATOM 2453 O O . ASN A 1 323 ? -9.537 -9.279 -4.670 1.00 91.75 323 ASN A O 1
ATOM 2457 N N . VAL A 1 324 ? -9.463 -8.818 -6.866 1.00 91.12 324 VAL A N 1
ATOM 2458 C CA . VAL A 1 324 ? -8.186 -8.088 -6.843 1.00 91.12 324 VAL A CA 1
ATOM 2459 C C . VAL A 1 324 ? -8.241 -6.859 -5.940 1.00 91.12 324 VAL A C 1
ATOM 2461 O O . VAL A 1 324 ? -7.245 -6.516 -5.313 1.00 91.12 324 VAL A O 1
ATOM 2464 N N . MET A 1 325 ? -9.414 -6.229 -5.857 1.00 91.00 325 MET A N 1
ATOM 2465 C CA . MET A 1 325 ? -9.724 -5.166 -4.909 1.00 91.00 325 MET A CA 1
ATOM 2466 C C . MET A 1 325 ? -10.527 -5.776 -3.761 1.00 91.00 325 MET A C 1
ATOM 2468 O O . MET A 1 325 ? -11.703 -6.090 -3.972 1.00 91.00 325 MET A O 1
ATOM 2472 N N . PRO A 1 326 ? -9.935 -5.958 -2.571 1.00 92.62 326 PRO A N 1
ATOM 2473 C CA . PRO A 1 326 ? -10.694 -6.409 -1.422 1.00 92.62 326 PRO A CA 1
ATOM 2474 C C . PRO A 1 326 ? -11.765 -5.395 -1.023 1.00 92.62 326 PRO A C 1
ATOM 2476 O O . PRO A 1 326 ? -11.629 -4.193 -1.266 1.00 92.62 326 PRO A O 1
ATOM 2479 N N . VAL A 1 327 ? -12.824 -5.884 -0.383 1.00 91.50 327 VAL A N 1
ATOM 2480 C CA . VAL A 1 327 ? -13.939 -5.053 0.086 1.00 91.50 327 VAL A CA 1
ATOM 2481 C C . VAL A 1 327 ? -14.304 -5.383 1.525 1.00 91.50 327 VAL A C 1
ATOM 2483 O O . VAL A 1 327 ? -14.180 -6.522 1.967 1.00 91.50 327 VAL A O 1
ATOM 2486 N N . THR A 1 328 ? -14.778 -4.387 2.266 1.00 90.56 328 THR A N 1
ATOM 2487 C CA . THR A 1 328 ? -15.403 -4.588 3.575 1.00 90.56 328 THR A CA 1
ATOM 2488 C C . THR A 1 328 ? -16.845 -5.054 3.422 1.00 90.56 328 THR A C 1
ATOM 2490 O O . THR A 1 328 ? -17.573 -4.593 2.542 1.00 90.56 328 THR A O 1
ATOM 2493 N N . ILE A 1 329 ? -17.271 -5.971 4.290 1.00 89.56 329 ILE A N 1
ATOM 2494 C CA . ILE A 1 329 ? -18.643 -6.473 4.336 1.00 89.56 329 ILE A CA 1
ATOM 2495 C C . ILE A 1 329 ? -19.313 -5.999 5.624 1.00 89.56 329 ILE A C 1
ATOM 2497 O O . ILE A 1 329 ? -18.889 -6.349 6.725 1.00 89.56 329 ILE A O 1
ATOM 2501 N N . GLY A 1 330 ? -20.427 -5.282 5.462 1.00 85.81 330 GLY A N 1
ATOM 2502 C CA . GLY A 1 330 ? -21.268 -4.834 6.570 1.00 85.81 330 GLY A CA 1
ATOM 2503 C C . GLY A 1 330 ? -20.632 -3.732 7.419 1.00 85.81 330 GLY A C 1
ATOM 2504 O O . GLY A 1 330 ? -19.613 -3.147 7.057 1.00 85.81 330 GLY A O 1
ATOM 2505 N N . GLU A 1 331 ? -21.273 -3.439 8.548 1.00 83.88 331 GLU A N 1
ATOM 2506 C CA . GLU A 1 331 ? -20.781 -2.460 9.518 1.00 83.88 331 GLU A CA 1
ATOM 2507 C C . GLU A 1 331 ? -19.871 -3.130 10.562 1.00 83.88 331 GLU A C 1
ATOM 2509 O O . GLU A 1 331 ? -20.148 -4.265 10.979 1.00 83.88 331 GLU A O 1
ATOM 2514 N N . PRO A 1 332 ? -18.802 -2.449 11.019 1.00 86.12 332 PRO A N 1
ATOM 2515 C CA . PRO A 1 332 ? -17.992 -2.927 12.131 1.00 86.12 332 PRO A CA 1
ATOM 2516 C C . PRO A 1 332 ? -18.830 -3.117 13.398 1.00 86.12 332 PRO A C 1
ATOM 2518 O O . PRO A 1 332 ? -19.669 -2.289 13.747 1.00 86.12 332 PRO A O 1
ATOM 2521 N N . LYS A 1 333 ? -18.567 -4.205 14.117 1.00 87.31 333 LYS A N 1
ATOM 2522 C CA . LYS A 1 333 ? -19.161 -4.511 15.421 1.00 87.31 333 LYS A CA 1
ATOM 2523 C C . LYS A 1 333 ? -18.131 -4.242 16.507 1.00 87.31 333 LYS A C 1
ATOM 2525 O O . LYS A 1 333 ? -16.956 -4.543 16.304 1.00 87.31 333 LYS A O 1
ATOM 2530 N N . SER A 1 334 ? -18.557 -3.761 17.671 1.00 87.50 334 SER A N 1
ATOM 2531 C CA . SER A 1 334 ? -17.663 -3.600 18.819 1.00 87.50 334 SER A CA 1
ATOM 2532 C C . SER A 1 334 ? -18.288 -4.068 20.133 1.00 87.50 334 SER A C 1
ATOM 2534 O O . SER A 1 334 ? -19.506 -4.031 20.315 1.00 87.50 334 SER A O 1
ATOM 2536 N N . TRP A 1 335 ? -17.451 -4.583 21.036 1.00 90.38 335 TRP A N 1
ATOM 2537 C CA . TRP A 1 335 ? -17.844 -5.042 22.373 1.00 90.38 335 TRP A CA 1
ATOM 2538 C C . TRP A 1 335 ? -16.668 -4.979 23.354 1.00 90.38 335 TRP A C 1
ATOM 2540 O O . TRP A 1 335 ? -15.521 -4.765 22.960 1.00 90.38 335 TRP A O 1
ATOM 2550 N N . GLU A 1 336 ? -16.941 -5.161 24.647 1.00 91.06 336 GLU A N 1
ATOM 2551 C CA . GLU A 1 336 ? -15.906 -5.236 25.683 1.00 91.06 336 GLU A CA 1
ATOM 2552 C C . GLU A 1 336 ? -15.620 -6.682 26.096 1.00 91.06 336 GLU A C 1
ATOM 2554 O O . GLU A 1 336 ? -16.541 -7.485 26.243 1.00 91.06 336 GLU A O 1
ATOM 2559 N N . ALA A 1 337 ? -14.344 -7.012 26.298 1.00 91.00 337 ALA A N 1
ATOM 2560 C CA . ALA A 1 337 ? -13.910 -8.326 26.761 1.00 91.00 337 ALA A CA 1
ATOM 2561 C C . ALA A 1 337 ? -12.623 -8.238 27.596 1.00 91.00 337 ALA A C 1
ATOM 2563 O O . ALA A 1 337 ? -11.758 -7.399 27.352 1.00 91.00 337 ALA A O 1
ATOM 2564 N N . ASN A 1 338 ? -12.476 -9.127 28.581 1.00 88.56 338 ASN A N 1
ATOM 2565 C CA . ASN A 1 338 ? -11.250 -9.229 29.389 1.00 88.56 338 ASN A CA 1
ATOM 2566 C C . ASN A 1 338 ? -10.159 -10.078 28.719 1.00 88.56 338 ASN A C 1
ATOM 2568 O O . ASN A 1 338 ? -9.007 -10.039 29.137 1.00 88.56 338 ASN A O 1
ATOM 2572 N N . ILE A 1 339 ? -10.534 -10.851 27.702 1.00 84.38 339 ILE A N 1
ATOM 2573 C CA . ILE A 1 339 ? -9.662 -11.738 26.934 1.00 84.38 339 ILE A CA 1
ATOM 2574 C C . ILE A 1 339 ? -9.924 -11.525 25.446 1.00 84.38 339 ILE A C 1
ATOM 2576 O O . ILE A 1 339 ? -11.023 -11.107 25.072 1.00 84.38 339 ILE A O 1
ATOM 2580 N N . PHE A 1 340 ? -8.893 -11.769 24.643 1.00 83.94 340 PHE A N 1
ATOM 2581 C CA . PHE A 1 340 ? -8.955 -11.692 23.190 1.00 83.94 340 PHE A CA 1
ATOM 2582 C C . PHE A 1 340 ? -9.409 -13.020 22.587 1.00 83.94 340 PHE A C 1
ATOM 2584 O O . PHE A 1 340 ? -8.923 -14.065 23.078 1.00 83.94 340 PHE A O 1
#

Radius of gyration: 29.07 Å; chains: 1; bounding box: 97×66×61 Å

Organism: NCBI:txid2654252